Protein AF-A0A0R3SN25-F1 (afdb_monomer_lite)

Radius of gyration: 24.76 Å; chains: 1; bounding box: 69×79×61 Å

pLDDT: mean 72.93, std 19.35, range [25.98, 94.81]

Secondary structure (DSSP, 8-state):
-------------------GGG--SS------EEEEEEEEEE-SSSSEEEEEEEEPTT----BPPGGGPPTTEEEEEEEEEEEEEE--TTT-S-EEEEEE-SPPPTTTTTPPPS--GGGSSSPPPGGGEEE-HHHHHHHT--SS-SS----EEEEE-HHHHHHHTT--TT-EEEEEEEEEEEPP-TT-SS----EEEE----SS-----B-

Sequence (211 aa):
MEGIDGSKDFTEFQYSFTELHELCEGRHNIIAVVKFFKPPRKTTGSGFSMFASPSPTMNICNLTRLHDVKPNSFFNTDAEVVGIYTYPEDQTIDLILCLWDGEPSTDCQNLQPFYNHLDLERPPTVERMTVDPHLVCITGHTLHPLESDWSVCVFVFDEHAVAARNLKPGDMIRLYNAHCVLKYNVSKLFLYFPKFVKFISLDGGGAILIF

Structure (mmCIF, N/CA/C/O backbone):
data_AF-A0A0R3SN25-F1
#
_entry.id   AF-A0A0R3SN25-F1
#
loop_
_atom_site.group_PDB
_atom_site.id
_atom_site.type_symbol
_atom_site.label_atom_id
_atom_site.label_alt_id
_atom_site.label_comp_id
_atom_site.label_asym_id
_atom_site.label_entity_id
_atom_site.label_seq_id
_atom_site.pdbx_PDB_ins_code
_atom_site.Cartn_x
_atom_site.Cartn_y
_atom_site.Cartn_z
_atom_site.occupancy
_atom_site.B_iso_or_equiv
_atom_site.auth_seq_id
_atom_site.auth_comp_id
_atom_site.auth_asym_id
_atom_site.auth_atom_id
_atom_site.pdbx_PDB_model_num
ATOM 1 N N . MET A 1 1 ? 45.259 -53.924 -38.961 1.00 40.81 1 MET A N 1
ATOM 2 C CA . MET A 1 1 ? 44.909 -52.949 -37.910 1.00 40.81 1 MET A CA 1
ATOM 3 C C . MET A 1 1 ? 44.404 -51.715 -38.625 1.00 40.81 1 MET A C 1
ATOM 5 O O . MET A 1 1 ? 45.198 -50.856 -38.978 1.00 40.81 1 MET A O 1
ATOM 9 N N . GLU A 1 2 ? 43.116 -51.699 -38.952 1.00 38.53 2 GLU A N 1
ATOM 10 C CA . GLU A 1 2 ? 42.462 -50.516 -39.512 1.00 38.53 2 GLU A CA 1
ATOM 11 C C . GLU A 1 2 ? 41.926 -49.701 -38.336 1.00 38.53 2 GLU A C 1
ATOM 13 O O . GLU A 1 2 ? 41.183 -50.217 -37.500 1.00 38.53 2 GLU A O 1
ATOM 18 N N . GLY A 1 3 ? 42.422 -48.470 -38.208 1.00 42.22 3 GLY A N 1
ATOM 19 C CA . GLY A 1 3 ? 42.022 -47.537 -37.165 1.00 42.22 3 GLY A CA 1
ATOM 20 C C . GLY A 1 3 ? 40.629 -46.998 -37.460 1.00 42.22 3 GLY A C 1
ATOM 21 O O . GLY A 1 3 ? 40.387 -46.441 -38.526 1.00 42.22 3 GLY A O 1
ATOM 22 N N . ILE A 1 4 ? 39.722 -47.187 -36.508 1.00 47.34 4 ILE A N 1
ATOM 23 C CA . ILE A 1 4 ? 38.380 -46.612 -36.517 1.00 47.34 4 ILE A CA 1
ATOM 24 C C . ILE A 1 4 ? 38.527 -45.133 -36.144 1.00 47.34 4 ILE A C 1
ATOM 26 O O . ILE A 1 4 ? 38.760 -44.814 -34.979 1.00 47.34 4 ILE A O 1
ATOM 30 N N . ASP A 1 5 ? 38.414 -44.242 -37.130 1.00 51.31 5 ASP A N 1
ATOM 31 C CA . ASP A 1 5 ? 38.226 -42.811 -36.896 1.00 51.31 5 ASP A CA 1
ATOM 32 C C . ASP A 1 5 ? 36.759 -42.572 -36.516 1.00 51.31 5 ASP A C 1
ATOM 34 O O . ASP A 1 5 ? 35.845 -42.610 -37.342 1.00 51.31 5 ASP A O 1
ATOM 38 N N . GLY A 1 6 ? 36.535 -42.463 -35.210 1.00 51.06 6 GLY A N 1
ATOM 39 C CA . GLY A 1 6 ? 35.237 -42.273 -34.581 1.00 51.06 6 GLY A CA 1
ATOM 40 C C . GLY A 1 6 ? 35.119 -40.898 -33.937 1.00 51.06 6 GLY A C 1
ATOM 41 O O . GLY A 1 6 ? 34.623 -40.807 -32.816 1.00 51.06 6 GLY A O 1
ATOM 42 N N . SER A 1 7 ? 35.571 -39.837 -34.606 1.00 49.66 7 SER A N 1
ATOM 43 C CA . SER A 1 7 ? 35.233 -38.463 -34.226 1.00 49.66 7 SER A CA 1
ATOM 44 C C . SER A 1 7 ? 33.769 -38.176 -34.578 1.00 49.66 7 SER A C 1
ATOM 46 O O . SER A 1 7 ? 33.452 -37.595 -35.614 1.00 49.66 7 SER A O 1
ATOM 48 N N . LYS A 1 8 ? 32.839 -38.629 -33.728 1.00 51.28 8 LYS A N 1
ATOM 49 C CA . LYS A 1 8 ? 31.469 -38.109 -33.736 1.00 51.28 8 LYS A CA 1
ATOM 50 C C . LYS A 1 8 ? 31.531 -36.662 -33.259 1.00 51.28 8 LYS A C 1
ATOM 52 O O . LYS A 1 8 ? 31.692 -36.429 -32.063 1.00 51.28 8 LYS A O 1
ATOM 57 N N . ASP A 1 9 ? 31.383 -35.725 -34.190 1.00 52.38 9 ASP A N 1
ATOM 58 C CA . ASP A 1 9 ? 31.038 -34.339 -33.889 1.00 52.38 9 ASP A CA 1
ATOM 59 C C . ASP A 1 9 ? 29.757 -34.333 -33.047 1.00 52.38 9 ASP A C 1
ATOM 61 O O . ASP A 1 9 ? 28.643 -34.510 -33.548 1.00 52.38 9 ASP A O 1
ATOM 65 N N . PHE A 1 10 ? 29.912 -34.169 -31.736 1.00 55.03 10 PHE A N 1
ATOM 66 C CA . PHE A 1 10 ? 28.821 -33.730 -30.885 1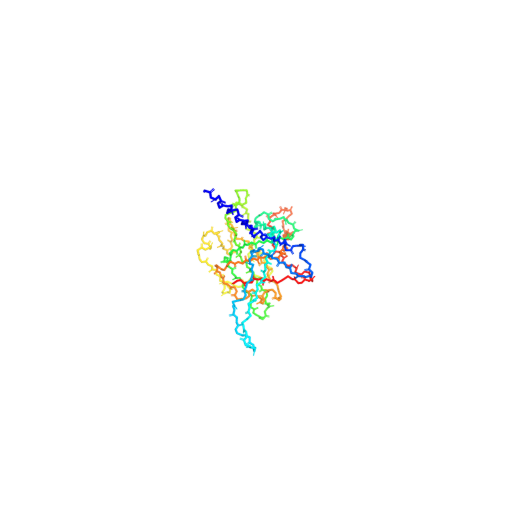.00 55.03 10 PHE A CA 1
ATOM 67 C C . PHE A 1 10 ? 28.606 -32.257 -31.211 1.00 55.03 10 PHE A C 1
ATOM 69 O O . PHE A 1 10 ? 29.258 -31.385 -30.644 1.00 55.03 10 PHE A O 1
ATOM 76 N N . THR A 1 11 ? 27.715 -31.971 -32.157 1.00 57.69 11 THR A N 1
ATOM 77 C CA . THR A 1 11 ? 27.185 -30.619 -32.321 1.00 57.69 11 THR A CA 1
ATOM 78 C C . THR A 1 11 ? 26.445 -30.273 -31.035 1.00 57.69 11 THR A C 1
ATOM 80 O O . THR A 1 11 ? 25.324 -30.729 -30.806 1.00 57.69 11 THR A O 1
ATOM 83 N N . GLU A 1 12 ? 27.114 -29.538 -30.155 1.00 65.25 12 GLU A N 1
ATOM 84 C CA . GLU A 1 12 ? 26.539 -29.000 -28.934 1.00 65.25 12 GLU A CA 1
ATOM 85 C C . GLU A 1 12 ? 25.389 -28.069 -29.337 1.00 65.25 12 GLU A C 1
ATOM 87 O O . GLU A 1 12 ? 25.592 -27.019 -29.947 1.00 65.25 12 GLU A O 1
ATOM 92 N N . PHE A 1 13 ? 24.149 -28.497 -29.089 1.00 68.94 13 PHE A N 1
ATOM 93 C CA . PHE A 1 13 ? 22.970 -27.682 -29.362 1.00 68.94 13 PHE A CA 1
ATOM 94 C C . PHE A 1 13 ? 22.910 -26.549 -28.337 1.00 68.94 13 PHE A C 1
ATOM 96 O O . PHE A 1 13 ? 22.285 -26.673 -27.284 1.00 68.94 13 PHE A O 1
ATOM 103 N N . GLN A 1 14 ? 23.584 -25.442 -28.638 1.00 77.06 14 GLN A N 1
ATOM 104 C CA . GLN A 1 14 ? 23.529 -24.244 -27.818 1.00 77.06 14 GLN A CA 1
ATOM 105 C C . GLN A 1 14 ? 22.284 -23.430 -28.186 1.00 77.06 14 GLN A C 1
ATOM 107 O O . GLN A 1 14 ? 22.173 -22.883 -29.284 1.00 77.06 14 GLN A O 1
ATOM 112 N N . TYR A 1 15 ? 21.325 -23.353 -27.264 1.00 82.88 15 TYR A N 1
ATOM 113 C CA . TYR A 1 15 ? 20.180 -22.457 -27.406 1.00 82.88 15 TYR A CA 1
ATOM 114 C C . TYR A 1 15 ? 20.612 -21.011 -27.151 1.00 82.88 15 TYR A C 1
ATOM 116 O O . TYR A 1 15 ? 21.238 -20.715 -26.134 1.00 82.88 15 TYR A O 1
ATOM 124 N N . SER A 1 16 ? 20.240 -20.103 -28.055 1.00 87.06 16 SER A N 1
ATOM 125 C CA . SER A 1 16 ? 20.293 -18.662 -27.810 1.00 87.06 16 SER A CA 1
ATOM 126 C C . SER A 1 16 ? 18.967 -18.191 -27.220 1.00 87.06 16 SER A C 1
ATOM 128 O O . SER A 1 16 ? 17.899 -18.599 -27.685 1.00 87.06 16 SER A O 1
ATOM 130 N N . PHE A 1 17 ? 19.040 -17.338 -26.199 1.00 87.94 17 PHE A N 1
ATOM 131 C CA . PHE A 1 17 ? 17.883 -16.737 -25.539 1.00 87.94 17 PHE A CA 1
ATOM 132 C C . PHE A 1 17 ? 17.873 -15.225 -25.776 1.00 87.94 17 PHE A C 1
ATOM 134 O O . PHE A 1 17 ? 18.932 -14.604 -25.812 1.00 87.94 17 PHE A O 1
ATOM 141 N N . THR A 1 18 ? 16.687 -14.648 -25.959 1.00 86.75 18 THR A N 1
ATOM 142 C CA . THR A 1 18 ? 16.484 -13.206 -26.162 1.00 86.75 18 THR A CA 1
ATOM 143 C C . THR A 1 18 ? 15.939 -12.566 -24.889 1.00 86.75 18 THR A C 1
ATOM 145 O O . THR A 1 18 ? 15.028 -13.110 -24.259 1.00 86.75 18 THR A O 1
ATOM 148 N N . GLU A 1 19 ? 16.468 -11.397 -24.533 1.00 83.06 19 GLU A N 1
ATOM 149 C CA . GLU A 1 19 ? 15.960 -10.588 -23.425 1.00 83.06 19 GLU A CA 1
ATOM 150 C C . GLU A 1 19 ? 14.581 -9.996 -23.751 1.00 83.06 19 GLU A C 1
ATOM 152 O O . GLU A 1 19 ? 14.301 -9.606 -24.884 1.00 83.06 19 GLU A O 1
ATOM 157 N N . LEU A 1 20 ? 13.699 -9.873 -22.750 1.00 80.25 20 LEU A N 1
ATOM 158 C CA . LEU A 1 20 ? 12.305 -9.460 -22.993 1.00 80.25 20 LEU A CA 1
ATOM 159 C C . LEU A 1 20 ? 12.161 -8.054 -23.602 1.00 80.25 20 LEU A C 1
ATOM 161 O O . LEU A 1 20 ? 11.179 -7.793 -24.291 1.00 80.25 20 LEU A O 1
ATOM 165 N N . HIS A 1 21 ? 13.106 -7.147 -23.338 1.00 79.25 21 HIS A N 1
ATOM 166 C CA . HIS A 1 21 ? 13.079 -5.773 -23.855 1.00 79.25 21 HIS A CA 1
ATOM 167 C C . HIS A 1 21 ? 13.584 -5.659 -25.303 1.00 79.25 21 HIS A C 1
ATOM 169 O O . HIS A 1 21 ? 13.368 -4.634 -25.944 1.00 79.25 21 HIS A O 1
ATOM 175 N N . GLU A 1 22 ? 14.230 -6.706 -25.813 1.00 83.38 22 GLU A N 1
ATOM 176 C CA . GLU A 1 22 ? 14.744 -6.794 -27.183 1.00 83.38 22 GLU A CA 1
ATOM 177 C C . GLU A 1 22 ? 13.796 -7.576 -28.103 1.00 83.38 22 GLU A C 1
ATOM 179 O O . GLU A 1 22 ? 14.094 -7.782 -29.280 1.00 83.38 22 GLU A O 1
ATOM 184 N N . LEU A 1 23 ? 12.656 -8.037 -27.575 1.00 86.44 23 LEU A N 1
ATOM 185 C CA . LEU A 1 23 ? 11.678 -8.781 -28.354 1.00 86.44 23 LEU A CA 1
ATOM 186 C C . LEU A 1 23 ? 11.107 -7.910 -29.472 1.00 86.44 23 LEU A C 1
ATOM 188 O O . LEU A 1 23 ? 10.556 -6.832 -29.246 1.00 86.44 23 LEU A O 1
ATOM 192 N N . CYS A 1 24 ? 11.189 -8.439 -30.683 1.00 86.69 24 CYS A N 1
ATOM 193 C CA . CYS A 1 24 ? 10.537 -7.908 -31.864 1.00 86.69 24 CYS A CA 1
ATOM 194 C C . CYS A 1 24 ? 9.573 -8.960 -32.428 1.00 86.69 24 CYS A C 1
ATOM 196 O O . CYS A 1 24 ? 9.405 -10.047 -31.872 1.00 86.69 24 CYS A O 1
ATOM 198 N N . GLU A 1 25 ? 8.867 -8.626 -33.504 1.00 88.94 25 GLU A N 1
ATOM 199 C CA . GLU A 1 25 ? 8.005 -9.597 -34.171 1.00 88.94 25 GLU A CA 1
ATOM 200 C C . GLU A 1 25 ? 8.854 -10.755 -34.723 1.00 88.94 25 GLU A C 1
ATOM 202 O O . GLU A 1 25 ? 9.728 -10.548 -35.565 1.00 88.94 25 GLU A O 1
ATOM 207 N N . GLY A 1 26 ? 8.619 -11.983 -34.249 1.00 89.88 26 GLY A N 1
ATOM 208 C CA . GLY A 1 26 ? 9.416 -13.129 -34.678 1.00 89.88 26 GLY A CA 1
ATOM 209 C C . GLY A 1 26 ? 9.397 -14.324 -33.731 1.00 89.88 26 GLY A C 1
ATOM 210 O O . GLY A 1 26 ? 8.492 -14.504 -32.915 1.00 89.88 26 GLY A O 1
ATOM 211 N N . ARG A 1 27 ? 10.409 -15.187 -33.882 1.00 90.62 27 ARG A N 1
ATOM 212 C CA . ARG A 1 27 ? 10.628 -16.375 -33.047 1.00 90.62 27 ARG A CA 1
ATOM 213 C C . ARG A 1 27 ? 11.797 -16.120 -32.111 1.00 90.62 27 ARG A C 1
ATOM 215 O O . ARG A 1 27 ? 12.901 -15.854 -32.571 1.00 90.62 27 ARG A O 1
ATOM 222 N N . HIS A 1 28 ? 11.553 -16.288 -30.821 1.00 88.88 28 HIS A N 1
ATOM 223 C CA . HIS A 1 28 ? 12.542 -16.090 -29.772 1.00 88.88 28 HIS A CA 1
ATOM 224 C C . HIS A 1 28 ? 12.462 -17.254 -28.790 1.00 88.88 28 HIS A C 1
ATOM 226 O O . HIS A 1 28 ? 11.363 -17.705 -28.461 1.00 88.88 28 HIS A O 1
ATOM 232 N N . ASN A 1 29 ? 13.607 -17.721 -28.295 1.00 88.81 29 ASN A N 1
ATOM 233 C CA . ASN A 1 29 ? 13.621 -18.503 -27.063 1.00 88.81 29 ASN A CA 1
ATOM 234 C C . ASN A 1 29 ? 13.775 -17.512 -25.915 1.00 88.81 29 ASN A C 1
ATOM 236 O O . ASN A 1 29 ? 14.636 -16.638 -25.971 1.00 88.81 29 ASN A O 1
ATOM 240 N N . ILE A 1 30 ? 12.955 -17.642 -24.881 1.00 87.19 30 ILE A N 1
ATOM 241 C CA . ILE A 1 30 ? 12.994 -16.745 -23.726 1.00 87.19 30 ILE A CA 1
ATOM 242 C C . ILE A 1 30 ? 13.125 -17.559 -22.444 1.00 87.19 30 ILE A C 1
ATOM 244 O O . ILE A 1 30 ? 12.545 -18.639 -22.321 1.00 87.19 30 ILE A O 1
ATOM 248 N N . ILE A 1 31 ? 13.861 -17.015 -21.479 1.00 84.44 31 ILE A N 1
ATOM 249 C CA . ILE A 1 31 ? 13.816 -17.429 -20.076 1.00 84.44 31 ILE A CA 1
ATOM 250 C C . ILE A 1 31 ? 13.349 -16.206 -19.299 1.00 84.44 31 ILE A C 1
ATOM 252 O O . ILE A 1 31 ? 13.937 -15.135 -19.409 1.00 84.44 31 ILE A O 1
ATOM 256 N N . ALA A 1 32 ? 12.268 -16.347 -18.538 1.00 80.25 32 ALA A N 1
ATOM 257 C CA . ALA A 1 32 ? 11.715 -15.248 -17.765 1.00 80.25 32 ALA A CA 1
ATOM 258 C C . ALA A 1 32 ? 11.041 -15.748 -16.491 1.00 80.25 32 ALA A C 1
ATOM 260 O O . ALA A 1 32 ? 10.520 -16.864 -16.439 1.00 80.25 32 ALA A O 1
ATOM 261 N N . VAL A 1 33 ? 11.002 -14.882 -15.479 1.00 77.44 33 VAL A N 1
ATOM 262 C CA . VAL A 1 33 ? 10.200 -15.112 -14.278 1.00 77.44 33 VAL A CA 1
ATOM 263 C C . VAL A 1 33 ? 8.763 -14.699 -14.572 1.00 77.44 33 VAL A C 1
ATOM 265 O O . VAL A 1 33 ? 8.482 -13.572 -14.993 1.00 77.44 33 VAL A O 1
ATOM 268 N N . VAL A 1 34 ? 7.839 -15.631 -14.363 1.00 77.56 34 VAL A N 1
ATOM 269 C CA . VAL A 1 34 ? 6.411 -15.396 -14.562 1.00 77.56 34 VAL A CA 1
ATOM 270 C C . VAL A 1 34 ? 5.875 -14.590 -13.383 1.00 77.56 34 VAL A C 1
ATOM 272 O O . VAL A 1 34 ? 5.927 -15.043 -12.245 1.00 77.56 34 VAL A O 1
ATOM 275 N N . LYS A 1 35 ? 5.347 -13.395 -13.660 1.00 70.31 35 LYS A N 1
ATOM 276 C CA . LYS A 1 35 ? 4.736 -12.525 -12.643 1.00 70.31 35 LYS A CA 1
ATOM 277 C C . LYS A 1 35 ? 3.265 -12.848 -12.418 1.00 70.31 35 LYS A C 1
ATOM 279 O O . LYS A 1 35 ? 2.752 -12.705 -11.317 1.00 70.31 35 LYS A O 1
ATOM 284 N N . PHE A 1 36 ? 2.583 -13.266 -13.476 1.00 66.25 36 PHE A N 1
ATOM 285 C CA . PHE A 1 36 ? 1.179 -13.635 -13.431 1.00 66.25 36 PHE A CA 1
ATOM 286 C C . PHE A 1 36 ? 0.938 -14.814 -14.358 1.00 66.25 36 PHE A C 1
ATOM 288 O O . PHE A 1 36 ? 1.435 -14.821 -15.487 1.00 66.25 36 PHE A O 1
ATOM 295 N N . PHE A 1 37 ? 0.132 -15.778 -13.920 1.00 84.75 37 PHE A N 1
ATOM 296 C CA . PHE A 1 37 ? -0.342 -16.833 -14.801 1.00 84.75 37 PHE A CA 1
ATOM 297 C C . PHE A 1 37 ? -1.799 -17.194 -14.523 1.00 84.75 37 PHE A C 1
ATOM 299 O O . PHE A 1 37 ? -2.261 -17.190 -13.384 1.00 84.75 37 PHE A O 1
ATOM 306 N N . LYS A 1 38 ? -2.526 -17.542 -15.586 1.00 72.69 38 LYS A N 1
ATOM 307 C CA . LYS A 1 38 ? -3.793 -18.268 -15.495 1.00 72.69 38 LYS A CA 1
ATOM 308 C C . LYS A 1 38 ? -3.499 -19.733 -15.798 1.00 72.69 38 LYS A C 1
ATOM 310 O O . LYS A 1 38 ? -2.939 -19.990 -16.867 1.00 72.69 38 LYS A O 1
ATOM 315 N N . PRO A 1 39 ? -3.880 -20.678 -14.922 1.00 82.50 39 PRO A N 1
ATOM 316 C CA . PRO A 1 39 ? -3.636 -22.094 -15.161 1.00 82.50 39 PRO A CA 1
ATOM 317 C C . PRO A 1 39 ? -4.295 -22.549 -16.473 1.00 82.50 39 PRO A C 1
ATOM 319 O O . PRO A 1 39 ? -5.272 -21.923 -16.901 1.00 82.50 39 PRO A O 1
ATOM 322 N N . PRO A 1 40 ? -3.792 -23.622 -17.112 1.00 92.69 40 PRO A N 1
ATOM 323 C CA . PRO A 1 40 ? -4.348 -24.127 -18.360 1.00 92.69 40 PRO A CA 1
ATOM 324 C C . PRO A 1 40 ? -5.859 -24.366 -18.261 1.00 92.69 40 PRO A C 1
ATOM 326 O O . PRO A 1 40 ? -6.332 -25.124 -17.415 1.00 92.69 40 PRO A O 1
ATOM 329 N N . ARG A 1 41 ? -6.631 -23.721 -19.139 1.00 86.81 41 ARG A N 1
ATOM 330 C CA . ARG A 1 41 ? -8.087 -23.894 -19.250 1.00 86.81 41 ARG A CA 1
ATOM 331 C C . ARG A 1 41 ? -8.442 -24.437 -20.622 1.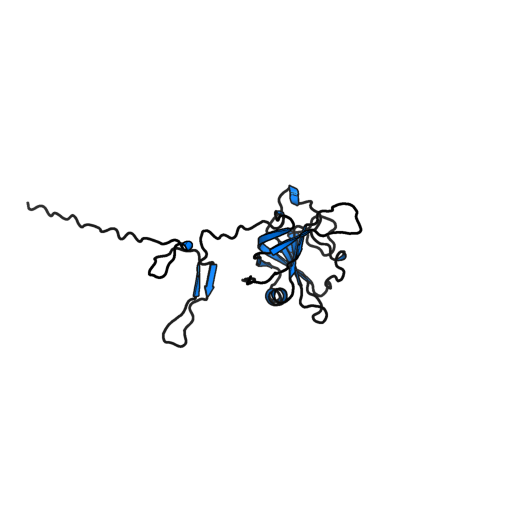00 86.81 41 ARG A C 1
ATOM 333 O O . ARG A 1 41 ? -7.874 -24.007 -21.626 1.00 86.81 41 ARG A O 1
ATOM 340 N N . LYS A 1 42 ? -9.394 -25.371 -20.663 1.00 91.88 42 LYS A N 1
ATOM 341 C CA . LYS A 1 42 ? -9.944 -25.879 -21.922 1.00 91.88 42 LYS A CA 1
ATOM 342 C C . LYS A 1 42 ? -10.605 -24.721 -22.670 1.00 91.88 42 LYS A C 1
ATOM 344 O O . LYS A 1 42 ? -11.402 -23.989 -22.082 1.00 91.88 42 LYS A O 1
ATOM 349 N N . THR A 1 43 ? -10.237 -24.525 -23.929 1.00 90.19 43 THR A N 1
ATOM 350 C CA . THR A 1 43 ? -10.844 -23.484 -24.762 1.00 90.19 43 THR A CA 1
ATOM 351 C C . THR A 1 43 ? -12.155 -23.985 -25.363 1.00 90.19 43 THR A C 1
ATOM 353 O O . THR A 1 43 ? -12.531 -25.145 -25.200 1.00 90.19 43 THR A O 1
ATOM 356 N N . THR A 1 44 ? -12.874 -23.108 -26.064 1.00 87.81 44 THR A N 1
ATOM 357 C CA . THR A 1 44 ? -14.048 -23.494 -26.863 1.00 87.81 44 THR A CA 1
ATOM 358 C C . THR A 1 44 ? -13.685 -24.417 -28.033 1.00 87.81 44 THR A C 1
ATOM 360 O O . THR A 1 44 ? -14.560 -25.091 -28.568 1.00 87.81 44 THR A O 1
ATOM 363 N N . GLY A 1 45 ? -12.405 -24.464 -28.420 1.00 89.00 45 GLY A N 1
ATOM 364 C CA . GLY A 1 45 ? -11.868 -25.411 -29.393 1.00 89.00 45 GLY A CA 1
ATOM 365 C C . GLY A 1 45 ? -11.398 -26.726 -28.761 1.00 89.00 45 GLY A C 1
ATOM 366 O O . GLY A 1 45 ? -11.760 -27.089 -27.644 1.00 89.00 45 GLY A O 1
ATOM 367 N N . SER A 1 46 ? -10.548 -27.457 -29.482 1.00 89.00 46 SER A N 1
ATOM 368 C CA . SER A 1 46 ? -9.977 -28.733 -29.023 1.00 89.00 46 SER A CA 1
ATOM 369 C C . SER A 1 46 ? -8.778 -28.585 -28.074 1.00 89.00 46 SER A C 1
ATOM 371 O O . SER A 1 46 ? -8.284 -29.588 -27.564 1.00 89.00 46 SER A O 1
ATOM 373 N N . GLY A 1 47 ? -8.294 -27.359 -27.846 1.00 92.81 47 GLY A N 1
ATOM 374 C CA . GLY A 1 47 ? -7.043 -27.086 -27.139 1.00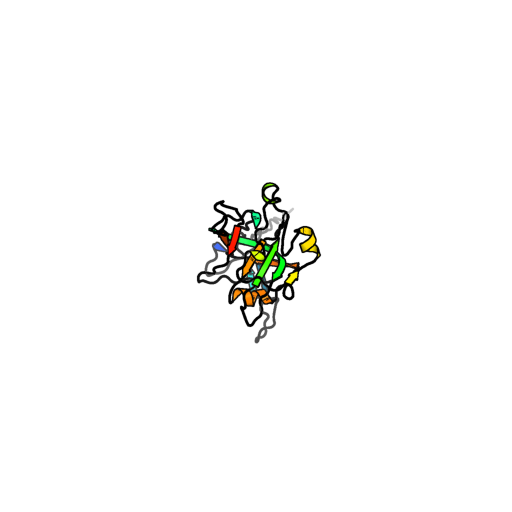 92.81 47 GLY A CA 1
ATOM 375 C C . GLY A 1 47 ? -7.200 -26.598 -25.698 1.00 92.81 47 GLY A C 1
ATOM 376 O O . GLY A 1 47 ? -8.295 -26.360 -25.188 1.00 92.81 47 GLY A O 1
ATOM 377 N N . PHE A 1 48 ? -6.053 -26.396 -25.055 1.00 92.25 48 PHE A N 1
ATOM 378 C CA . PHE A 1 48 ? -5.933 -25.703 -23.777 1.00 92.25 48 PHE A CA 1
ATOM 379 C C . PHE A 1 48 ? -5.225 -24.369 -23.996 1.00 92.25 48 PHE A C 1
ATOM 381 O O . PHE A 1 48 ? -4.345 -24.259 -24.846 1.00 92.25 48 PHE A O 1
ATOM 388 N N . SER A 1 49 ? -5.605 -23.360 -23.221 1.00 86.69 49 SER A N 1
ATOM 389 C CA . SER A 1 49 ? -4.942 -22.061 -23.201 1.00 86.69 49 SER A CA 1
ATOM 390 C C . SER A 1 49 ? -4.391 -21.801 -21.813 1.00 86.69 49 SER A C 1
ATOM 392 O O . SER A 1 49 ? -5.097 -21.958 -20.817 1.00 86.69 49 SER A O 1
ATOM 394 N N . MET A 1 50 ? -3.149 -21.343 -21.766 1.00 84.06 50 MET A N 1
ATOM 395 C CA . MET A 1 50 ? -2.503 -20.804 -20.579 1.00 84.06 50 MET A CA 1
ATOM 396 C C . MET A 1 50 ? -2.081 -19.379 -20.909 1.00 84.06 50 MET A C 1
ATOM 398 O O . MET A 1 50 ? -1.535 -19.126 -21.980 1.00 84.06 50 MET A O 1
ATOM 402 N N . PHE A 1 51 ? -2.357 -18.449 -20.003 1.00 80.19 51 PHE A N 1
ATOM 403 C CA . PHE A 1 51 ? -1.853 -17.087 -20.119 1.00 80.19 51 PHE A CA 1
ATOM 404 C C . PHE A 1 51 ? -0.745 -16.922 -19.094 1.00 80.19 51 PHE A C 1
ATOM 406 O O . PHE A 1 51 ? -0.986 -17.171 -17.915 1.00 80.19 51 PHE A O 1
ATOM 413 N N . ALA A 1 52 ? 0.437 -16.506 -19.528 1.00 80.31 52 ALA A N 1
ATOM 414 C CA . ALA A 1 52 ? 1.542 -16.170 -18.647 1.00 80.31 52 ALA A CA 1
ATOM 415 C C . ALA A 1 52 ? 2.059 -14.786 -19.036 1.00 80.31 52 ALA A C 1
ATOM 417 O O . ALA A 1 52 ? 2.328 -14.530 -20.207 1.00 80.31 52 ALA A O 1
ATOM 418 N N . SER A 1 53 ? 2.180 -13.902 -18.051 1.00 80.25 53 SER A N 1
ATOM 419 C CA . SER A 1 53 ? 2.821 -12.604 -18.209 1.00 80.25 53 SER A CA 1
ATOM 420 C C . SER A 1 53 ? 4.211 -12.687 -17.583 1.00 80.25 53 SER A C 1
ATOM 422 O O . SER A 1 53 ? 4.321 -12.708 -16.349 1.00 80.25 53 SER A O 1
ATOM 424 N N . PRO A 1 54 ? 5.275 -12.761 -18.394 1.00 77.12 54 PRO A N 1
ATOM 425 C CA . PRO A 1 54 ? 6.627 -12.644 -17.880 1.00 77.12 54 PRO A CA 1
ATOM 426 C C . PRO A 1 54 ? 6.888 -11.198 -17.432 1.00 77.12 54 PRO A C 1
ATOM 428 O O . PRO A 1 54 ? 6.341 -10.254 -18.004 1.00 77.12 54 PRO A O 1
ATOM 431 N N . SER A 1 55 ? 7.702 -11.014 -16.394 1.00 61.31 55 SER A N 1
ATOM 432 C CA . SER A 1 55 ? 8.248 -9.697 -16.047 1.00 61.31 55 SER A CA 1
ATOM 433 C C . SER A 1 55 ? 9.635 -9.559 -16.664 1.00 61.31 55 SER A C 1
ATOM 435 O O . SER A 1 55 ? 10.410 -10.515 -16.566 1.00 61.31 55 SER A O 1
ATOM 437 N N . PRO A 1 56 ? 10.001 -8.397 -17.241 1.00 57.97 56 PRO A N 1
ATOM 438 C CA . PRO A 1 56 ? 11.400 -8.098 -17.506 1.00 57.97 56 PRO A CA 1
ATOM 439 C C . PRO A 1 56 ? 12.173 -8.287 -16.206 1.00 57.97 56 PRO A C 1
ATOM 441 O O . PRO A 1 56 ? 11.780 -7.753 -15.166 1.00 57.97 56 PRO A O 1
ATOM 444 N N . THR A 1 57 ? 13.274 -9.026 -16.272 1.00 50.31 57 THR A N 1
ATOM 445 C CA . THR A 1 57 ? 14.292 -9.081 -15.214 1.00 50.31 57 THR A CA 1
ATOM 446 C C . THR A 1 57 ? 14.779 -7.670 -14.849 1.00 50.31 57 THR A C 1
ATOM 448 O O . THR A 1 57 ? 15.154 -7.434 -13.707 1.00 50.31 57 THR A O 1
ATOM 451 N N . MET A 1 58 ? 14.655 -6.702 -15.770 1.00 45.12 58 MET A N 1
ATOM 452 C CA . MET A 1 58 ? 14.937 -5.273 -15.556 1.00 45.12 58 MET A CA 1
ATOM 453 C C . MET A 1 58 ? 13.805 -4.447 -14.914 1.00 45.12 58 MET A C 1
ATOM 455 O O . MET A 1 58 ? 13.990 -3.258 -14.686 1.00 45.12 58 MET A O 1
ATOM 459 N N . ASN A 1 59 ? 12.641 -5.029 -14.606 1.00 45.97 59 ASN A N 1
ATOM 460 C CA . ASN A 1 59 ? 11.552 -4.341 -13.899 1.00 45.97 59 ASN A CA 1
ATOM 461 C C . ASN A 1 59 ? 11.117 -5.137 -12.662 1.00 45.97 59 ASN A C 1
ATOM 463 O O . ASN A 1 59 ? 9.935 -5.393 -12.420 1.00 45.97 59 ASN A O 1
ATOM 467 N N . ILE A 1 60 ? 12.091 -5.465 -11.812 1.00 48.44 60 ILE A N 1
ATOM 468 C CA . ILE A 1 60 ? 11.849 -5.355 -10.374 1.00 48.44 60 ILE A CA 1
ATOM 469 C C . ILE A 1 60 ? 11.544 -3.867 -10.175 1.00 48.44 60 ILE A C 1
ATOM 471 O O . ILE A 1 60 ? 12.466 -3.063 -10.090 1.00 48.44 60 ILE A O 1
ATOM 475 N N . CYS A 1 61 ? 10.269 -3.470 -10.275 1.00 53.38 61 CYS A N 1
ATOM 476 C CA . CYS A 1 61 ? 9.845 -2.095 -10.018 1.00 53.38 61 CYS A CA 1
ATOM 477 C C . CYS A 1 61 ? 10.548 -1.668 -8.733 1.00 53.38 61 CYS A C 1
ATOM 479 O O . CYS A 1 61 ? 10.329 -2.358 -7.746 1.00 53.38 61 CYS A O 1
ATOM 481 N N . ASN A 1 62 ? 11.416 -0.646 -8.757 1.00 72.12 62 ASN A N 1
ATOM 482 C CA . ASN A 1 62 ? 12.185 -0.232 -7.579 1.00 72.12 62 ASN A CA 1
ATOM 483 C C . ASN A 1 62 ? 11.236 -0.156 -6.378 1.00 72.12 62 ASN A C 1
ATOM 485 O O . ASN A 1 62 ? 10.396 0.747 -6.311 1.00 72.12 62 ASN A O 1
ATOM 489 N N . LEU A 1 63 ? 11.302 -1.175 -5.517 1.00 82.94 63 LEU A N 1
ATOM 490 C CA . LEU A 1 63 ? 10.431 -1.284 -4.365 1.00 82.94 63 LEU A CA 1
ATOM 491 C C . LEU A 1 63 ? 11.045 -0.390 -3.305 1.00 82.94 63 LEU A C 1
ATOM 493 O O . LEU A 1 63 ? 12.220 -0.528 -2.965 1.00 82.94 63 LEU A O 1
ATOM 497 N N . THR A 1 64 ? 10.248 0.540 -2.813 1.00 85.81 64 THR A N 1
ATOM 498 C CA . THR A 1 64 ? 10.655 1.445 -1.751 1.00 85.81 64 THR A CA 1
ATOM 499 C C . THR A 1 64 ? 10.001 0.972 -0.469 1.00 85.81 64 THR A C 1
ATOM 501 O O . THR A 1 64 ? 8.795 0.707 -0.445 1.00 85.81 64 THR A O 1
ATOM 504 N N . ARG A 1 65 ? 10.791 0.881 0.601 1.00 87.12 65 ARG A N 1
ATOM 505 C CA . ARG A 1 65 ? 10.257 0.637 1.939 1.00 87.12 65 ARG A CA 1
ATOM 506 C C . ARG A 1 65 ? 9.298 1.758 2.312 1.00 87.12 65 ARG A C 1
ATOM 508 O O . ARG A 1 65 ? 9.619 2.921 2.070 1.00 87.12 65 ARG A O 1
ATOM 515 N N . LEU A 1 66 ? 8.168 1.436 2.930 1.00 86.56 66 LEU A N 1
ATOM 516 C CA . LEU A 1 66 ? 7.135 2.394 3.334 1.00 86.56 66 LEU A CA 1
ATOM 517 C C . LEU A 1 66 ? 7.724 3.570 4.132 1.00 86.56 66 LEU A C 1
ATOM 519 O O . LEU A 1 66 ? 7.420 4.731 3.859 1.00 86.56 66 LEU A O 1
ATOM 523 N N . HIS A 1 67 ? 8.639 3.278 5.057 1.00 84.12 67 HIS A N 1
ATOM 524 C CA . HIS A 1 67 ? 9.301 4.278 5.904 1.00 84.12 67 HIS A CA 1
ATOM 525 C C . HIS A 1 67 ? 10.345 5.134 5.155 1.00 84.12 67 HIS A C 1
ATOM 527 O O . HIS A 1 67 ? 10.542 6.313 5.477 1.00 84.12 67 HIS A O 1
ATOM 533 N N . ASP A 1 68 ? 10.924 4.602 4.074 1.00 84.44 68 ASP A N 1
ATOM 534 C CA . ASP A 1 68 ? 11.953 5.270 3.264 1.00 84.44 68 ASP A CA 1
ATOM 535 C C . ASP A 1 68 ? 11.369 6.138 2.137 1.00 84.44 68 ASP A C 1
ATOM 537 O O . ASP A 1 68 ? 12.101 6.853 1.442 1.00 84.44 68 ASP A O 1
ATOM 541 N N . VAL A 1 69 ? 10.045 6.125 1.946 1.00 82.06 69 VAL A N 1
ATOM 542 C CA . VAL A 1 69 ? 9.390 6.897 0.886 1.00 82.06 69 VAL A CA 1
ATOM 543 C C . VAL A 1 69 ? 9.656 8.393 1.062 1.00 82.06 69 VAL A C 1
ATOM 545 O O . VAL A 1 69 ? 9.502 8.968 2.148 1.00 82.06 69 VAL A O 1
ATOM 548 N N . LYS A 1 70 ? 10.046 9.052 -0.033 1.00 81.62 70 LYS A N 1
ATOM 549 C CA . LYS A 1 70 ? 10.267 10.499 -0.054 1.00 81.62 70 LYS A CA 1
ATOM 550 C C . LYS A 1 70 ? 8.930 11.240 -0.168 1.00 81.62 70 LYS A C 1
ATOM 552 O O . LYS A 1 70 ? 8.066 10.812 -0.935 1.00 81.62 70 LYS A O 1
ATOM 557 N N . PRO A 1 71 ? 8.744 12.362 0.541 1.00 77.25 71 PRO A N 1
ATOM 558 C CA . PRO A 1 71 ? 7.536 13.159 0.379 1.00 77.25 71 PRO A CA 1
ATOM 559 C C . PRO A 1 71 ? 7.378 13.682 -1.053 1.00 77.25 71 PRO A C 1
ATOM 561 O O . PRO A 1 71 ? 8.373 14.003 -1.703 1.00 77.25 71 PRO A O 1
ATOM 564 N N . ASN A 1 72 ? 6.132 13.809 -1.513 1.00 76.75 72 ASN A N 1
ATOM 565 C CA . ASN A 1 72 ? 5.760 14.268 -2.858 1.00 76.75 72 ASN A CA 1
ATOM 566 C C . ASN A 1 72 ? 6.405 13.430 -3.973 1.00 76.75 72 ASN A C 1
ATOM 568 O O . ASN A 1 72 ? 6.871 13.963 -4.980 1.00 76.75 72 ASN A O 1
ATOM 572 N N . SER A 1 73 ? 6.478 12.116 -3.764 1.00 80.06 73 SER A N 1
ATOM 573 C CA . SER A 1 73 ? 7.020 11.170 -4.736 1.00 80.06 73 SER A CA 1
ATOM 574 C C . SER A 1 73 ? 6.077 9.996 -4.953 1.00 80.06 73 SER A C 1
ATOM 576 O O . SER A 1 73 ? 5.230 9.692 -4.108 1.00 80.06 73 SER A O 1
ATOM 578 N N . PHE A 1 74 ? 6.242 9.348 -6.102 1.00 80.56 74 PHE A N 1
ATOM 579 C CA . PHE A 1 74 ? 5.559 8.108 -6.427 1.00 80.56 74 PHE A CA 1
ATOM 580 C C . PHE A 1 74 ? 6.469 6.916 -6.141 1.00 80.56 74 PHE A C 1
ATOM 582 O O . PHE A 1 74 ? 7.675 6.975 -6.398 1.00 80.56 74 PHE A O 1
ATOM 589 N N . PHE A 1 75 ? 5.905 5.832 -5.618 1.00 81.69 75 PHE A N 1
ATOM 590 C CA . PHE A 1 75 ? 6.659 4.634 -5.266 1.00 81.69 75 PHE A CA 1
ATOM 591 C C . PHE A 1 75 ? 5.859 3.353 -5.508 1.00 81.69 75 PHE A C 1
ATOM 593 O O . PHE A 1 75 ? 4.636 3.366 -5.631 1.00 81.69 75 PHE A O 1
ATOM 600 N N . ASN A 1 76 ? 6.574 2.232 -5.564 1.00 84.25 76 ASN A N 1
ATOM 601 C CA . ASN A 1 76 ? 5.992 0.895 -5.546 1.00 84.25 76 ASN A CA 1
ATOM 602 C C . ASN A 1 76 ? 6.446 0.198 -4.264 1.00 84.25 76 ASN A C 1
ATOM 604 O O . ASN A 1 76 ? 7.569 0.438 -3.818 1.00 84.25 76 ASN A O 1
ATOM 608 N N . THR A 1 77 ? 5.618 -0.658 -3.677 1.00 86.62 77 THR A N 1
ATOM 609 C CA . THR A 1 77 ? 6.012 -1.419 -2.484 1.00 86.62 77 THR A CA 1
ATOM 610 C C . THR A 1 77 ? 5.226 -2.715 -2.353 1.00 86.62 77 THR A C 1
ATOM 612 O O . THR A 1 77 ? 4.120 -2.816 -2.887 1.00 86.62 77 THR A O 1
ATOM 615 N N . ASP A 1 78 ? 5.799 -3.668 -1.625 1.00 87.38 78 ASP A N 1
ATOM 616 C CA . ASP A 1 78 ? 5.104 -4.853 -1.129 1.00 87.38 78 ASP A CA 1
ATOM 617 C C . ASP A 1 78 ? 4.816 -4.661 0.349 1.00 87.38 78 ASP A C 1
ATOM 619 O O . ASP A 1 78 ? 5.702 -4.251 1.097 1.00 87.38 78 ASP A O 1
ATOM 623 N N . ALA A 1 79 ? 3.595 -4.966 0.765 1.00 88.50 79 ALA A N 1
ATOM 624 C CA . ALA A 1 79 ? 3.208 -4.854 2.157 1.00 88.50 79 ALA A CA 1
ATOM 625 C C . ALA A 1 79 ? 2.110 -5.855 2.511 1.00 88.50 79 ALA A C 1
ATOM 627 O O . ALA A 1 79 ? 1.331 -6.282 1.659 1.00 88.50 79 ALA A O 1
ATOM 628 N N . GLU A 1 80 ? 2.047 -6.189 3.789 1.00 91.56 80 GLU A N 1
ATOM 629 C CA . GLU A 1 80 ? 0.985 -6.968 4.401 1.00 91.56 80 GLU A CA 1
ATOM 630 C C . GLU A 1 80 ? -0.099 -6.030 4.941 1.00 91.56 80 GLU A C 1
ATOM 632 O O . GLU A 1 80 ? 0.192 -4.962 5.496 1.00 91.56 80 GLU A O 1
ATOM 637 N N . VAL A 1 81 ? -1.362 -6.410 4.763 1.00 93.62 81 VAL A N 1
ATOM 638 C CA . VAL A 1 81 ? -2.506 -5.644 5.263 1.00 93.62 81 VAL A CA 1
ATOM 639 C C . VAL A 1 81 ? -2.664 -5.893 6.762 1.00 93.62 81 VAL A C 1
ATOM 641 O O . VAL A 1 81 ? -3.128 -6.945 7.183 1.00 93.62 81 VAL A O 1
ATOM 644 N N . VAL A 1 82 ? -2.335 -4.901 7.584 1.00 93.50 82 VAL A N 1
ATOM 645 C CA . VAL A 1 82 ? -2.552 -4.929 9.042 1.00 93.50 82 VAL A CA 1
ATOM 646 C C . VAL A 1 82 ? -4.027 -4.727 9.369 1.00 93.50 82 VAL A C 1
ATOM 648 O O . VAL A 1 82 ? -4.588 -5.406 10.230 1.00 93.50 82 VAL A O 1
ATOM 651 N N . GLY A 1 83 ? -4.662 -3.780 8.680 1.00 92.44 83 GLY A N 1
ATOM 652 C CA . GLY A 1 83 ? -6.032 -3.379 8.955 1.00 92.44 83 GLY A CA 1
ATOM 653 C C . GLY A 1 83 ? -6.711 -2.700 7.779 1.00 92.44 83 GLY A C 1
ATOM 654 O O . GLY A 1 83 ? -6.061 -2.114 6.914 1.00 92.44 83 GLY A O 1
ATOM 655 N N . ILE A 1 84 ? -8.036 -2.781 7.763 1.00 92.31 84 ILE A N 1
ATOM 656 C CA . ILE A 1 84 ? -8.904 -2.161 6.769 1.00 92.31 84 ILE A CA 1
ATOM 657 C C . ILE A 1 84 ? -9.997 -1.397 7.503 1.00 92.31 84 ILE A C 1
ATOM 659 O O . ILE A 1 84 ? -10.724 -1.956 8.330 1.00 92.31 84 ILE A O 1
ATOM 663 N N . TYR A 1 85 ? -10.134 -0.128 7.144 1.00 90.31 85 TYR A N 1
ATOM 664 C CA . TYR A 1 85 ? -11.139 0.778 7.668 1.00 90.31 85 TYR A CA 1
ATOM 665 C C . TYR A 1 85 ? -12.073 1.194 6.549 1.00 90.31 85 TYR A C 1
ATOM 667 O O . TYR A 1 85 ? -11.641 1.786 5.558 1.00 90.31 85 TYR A O 1
ATOM 675 N N . THR A 1 86 ? -13.357 0.908 6.721 1.00 89.88 86 THR A N 1
ATOM 676 C CA . THR A 1 86 ? -14.374 1.244 5.723 1.00 89.88 86 THR A CA 1
ATOM 677 C C . THR A 1 86 ? -15.336 2.298 6.247 1.00 89.88 86 THR A C 1
ATOM 679 O O . THR A 1 86 ? -15.591 2.408 7.449 1.00 89.88 86 THR A O 1
ATOM 682 N N . TYR A 1 87 ? -15.885 3.079 5.325 1.00 86.56 87 TYR A N 1
ATOM 683 C CA . TYR A 1 87 ? -16.935 4.043 5.619 1.00 86.56 87 TYR A CA 1
ATOM 684 C C . TYR A 1 87 ? -18.329 3.415 5.446 1.00 86.56 87 TYR A C 1
ATOM 686 O O . TYR A 1 87 ? -18.476 2.361 4.816 1.00 86.56 87 TYR A O 1
ATOM 694 N N . PRO A 1 88 ? -19.378 4.020 6.028 1.00 85.75 88 PRO A N 1
ATOM 695 C CA . PRO A 1 88 ? -20.759 3.740 5.648 1.00 85.75 88 PRO A CA 1
ATOM 696 C C . PRO A 1 88 ? -20.959 3.901 4.133 1.00 85.75 88 PRO A C 1
ATOM 698 O O . PRO A 1 88 ? -20.497 4.882 3.551 1.00 85.75 88 PRO A O 1
ATOM 701 N N . GLU A 1 89 ? -21.629 2.938 3.491 1.00 81.81 89 GLU A N 1
ATOM 702 C CA . GLU A 1 89 ? -21.793 2.917 2.023 1.00 81.81 89 GLU A CA 1
ATOM 703 C C . GLU A 1 89 ? -22.618 4.103 1.502 1.00 81.81 89 GLU A C 1
ATOM 705 O O . GLU A 1 89 ? -22.489 4.494 0.346 1.00 81.81 89 GLU A O 1
ATOM 710 N N . ASP A 1 90 ? -23.447 4.687 2.365 1.00 85.19 90 ASP A N 1
ATOM 711 C CA . ASP A 1 90 ? -24.218 5.903 2.125 1.00 85.19 90 ASP A CA 1
ATOM 712 C C . ASP A 1 90 ? -23.369 7.186 2.185 1.00 85.19 90 ASP A C 1
ATOM 714 O O . ASP A 1 90 ? -23.828 8.236 1.738 1.00 85.19 90 ASP A O 1
ATOM 718 N N . GLN A 1 91 ? -22.139 7.119 2.710 1.00 84.00 91 GLN A N 1
ATOM 719 C CA . GLN A 1 91 ? -21.225 8.262 2.796 1.00 84.00 91 GLN A CA 1
ATOM 720 C C . GLN A 1 91 ? -20.179 8.264 1.685 1.00 84.00 91 GLN A C 1
ATOM 722 O O . GLN A 1 91 ? -20.025 9.269 0.994 1.00 84.00 91 GLN A O 1
ATOM 727 N N . THR A 1 92 ? -19.422 7.175 1.557 1.00 86.06 92 THR A N 1
ATOM 728 C CA . THR A 1 92 ? -18.397 7.016 0.524 1.00 86.06 92 THR A CA 1
ATOM 729 C C . THR A 1 92 ? -18.041 5.543 0.337 1.00 86.06 92 THR A C 1
ATOM 731 O O . THR A 1 92 ? -18.250 4.710 1.221 1.00 86.06 92 THR A O 1
ATOM 734 N N . ILE A 1 93 ? -17.495 5.222 -0.834 1.00 86.12 93 ILE A N 1
ATOM 735 C CA . ILE A 1 93 ? -16.940 3.904 -1.144 1.00 86.12 93 ILE A CA 1
ATOM 736 C C . ILE A 1 93 ? -15.456 3.785 -0.795 1.00 86.12 93 ILE A C 1
ATOM 738 O O . ILE A 1 93 ? -14.933 2.673 -0.862 1.00 86.12 93 ILE A O 1
ATOM 742 N N . ASP A 1 94 ? -14.818 4.898 -0.427 1.00 86.69 94 ASP A N 1
ATOM 743 C CA . ASP A 1 94 ? -13.408 4.975 -0.056 1.00 86.69 94 ASP A CA 1
ATOM 744 C C . ASP A 1 94 ? -13.086 4.076 1.141 1.00 86.69 94 ASP A C 1
ATOM 746 O O . ASP A 1 94 ? -13.956 3.694 1.932 1.00 86.69 94 ASP A O 1
ATOM 750 N N . LEU A 1 95 ? -11.807 3.750 1.299 1.00 87.62 95 LEU A N 1
ATOM 751 C CA . LEU A 1 95 ? -11.319 2.981 2.437 1.00 87.62 95 LEU A CA 1
ATOM 752 C C . LEU A 1 95 ? -9.890 3.371 2.805 1.00 87.62 95 LEU A C 1
ATOM 754 O O . LEU A 1 95 ? -9.168 3.995 2.025 1.00 87.62 95 LEU A O 1
ATOM 758 N N . ILE A 1 96 ? -9.474 2.985 4.006 1.00 88.31 96 ILE A N 1
ATOM 759 C CA . ILE A 1 96 ? -8.098 3.154 4.475 1.00 88.31 96 ILE A CA 1
ATOM 760 C C . ILE A 1 96 ? -7.512 1.770 4.717 1.00 88.31 96 ILE A C 1
ATOM 762 O O . ILE A 1 96 ? -8.099 0.958 5.432 1.00 88.31 96 ILE A O 1
ATOM 766 N N . LEU A 1 97 ? -6.351 1.517 4.123 1.00 90.38 97 LEU A N 1
ATOM 767 C CA . LEU A 1 97 ? -5.531 0.347 4.403 1.00 90.38 97 LEU A CA 1
ATOM 768 C C . LEU A 1 97 ? -4.413 0.745 5.364 1.00 90.38 97 LEU A C 1
ATOM 770 O O . LEU A 1 97 ? -3.722 1.734 5.131 1.00 90.38 97 LEU A O 1
ATOM 774 N N . CYS A 1 98 ? -4.205 -0.041 6.409 1.00 90.50 98 CYS A N 1
ATOM 775 C CA . CYS A 1 98 ? -3.012 0.033 7.243 1.00 90.50 98 CYS A CA 1
ATOM 776 C C . CYS A 1 98 ? -2.070 -1.071 6.801 1.00 90.50 98 CYS A C 1
ATOM 778 O O . CYS A 1 98 ? -2.433 -2.245 6.839 1.00 90.50 98 CYS A O 1
ATOM 780 N N . LEU A 1 99 ? -0.890 -0.682 6.334 1.00 91.75 99 LEU A N 1
ATOM 781 C CA . LEU A 1 99 ? 0.055 -1.576 5.681 1.00 91.75 99 LEU A CA 1
ATOM 782 C C . LEU A 1 99 ? 1.365 -1.653 6.448 1.00 91.75 99 LEU A C 1
ATOM 784 O O . LEU A 1 99 ? 1.809 -0.663 7.028 1.00 91.75 99 LEU A O 1
ATOM 788 N N . TRP A 1 100 ? 2.008 -2.810 6.394 1.00 91.94 100 TRP A N 1
ATOM 789 C CA . TRP A 1 100 ? 3.307 -3.044 7.006 1.00 91.94 100 TRP A CA 1
ATOM 790 C C . TRP A 1 100 ? 4.207 -3.838 6.066 1.00 91.94 100 TRP A C 1
ATOM 792 O O . TRP A 1 100 ? 3.780 -4.828 5.486 1.00 91.94 100 TRP A O 1
ATOM 802 N N . ASP A 1 101 ? 5.454 -3.405 5.896 1.00 90.00 101 ASP A N 1
ATOM 803 C CA . ASP A 1 101 ? 6.421 -4.065 5.012 1.00 90.00 101 ASP A CA 1
ATOM 804 C C . ASP A 1 101 ? 7.598 -4.698 5.775 1.00 90.00 101 ASP A C 1
ATOM 806 O O . ASP A 1 101 ? 8.539 -5.216 5.171 1.00 90.00 101 ASP A O 1
ATOM 810 N N . GLY A 1 102 ? 7.596 -4.647 7.109 1.00 88.50 102 GLY A N 1
ATOM 811 C CA . GLY A 1 102 ? 8.668 -5.129 7.987 1.00 88.50 102 GLY A CA 1
ATOM 812 C C . GLY A 1 102 ? 9.100 -4.082 9.018 1.00 88.50 102 GLY A C 1
ATOM 813 O O . GLY A 1 102 ? 8.624 -2.948 9.012 1.00 88.50 102 GLY A O 1
ATOM 814 N N . GLU A 1 103 ? 9.987 -4.476 9.928 1.00 88.25 103 GLU A N 1
ATOM 815 C CA . GLU A 1 103 ? 10.515 -3.583 10.966 1.00 88.25 103 GLU A CA 1
ATOM 816 C C . GLU A 1 103 ? 11.160 -2.320 10.346 1.00 88.25 103 GLU A C 1
ATOM 818 O O . GLU A 1 103 ? 11.982 -2.444 9.429 1.00 88.25 103 GLU A O 1
ATOM 823 N N . PRO A 1 104 ? 10.808 -1.106 10.814 1.00 85.00 104 PRO A N 1
ATOM 824 C CA . PRO A 1 104 ? 11.438 0.125 10.349 1.00 85.00 104 PRO A CA 1
ATOM 825 C C . PRO A 1 104 ? 12.923 0.177 10.721 1.00 85.00 104 PRO A C 1
ATOM 827 O O . PRO A 1 104 ? 13.351 -0.370 11.741 1.00 85.00 104 PRO A O 1
ATOM 830 N N . SER A 1 105 ? 13.712 0.915 9.936 1.00 80.75 105 SER A N 1
ATOM 831 C CA . SER A 1 105 ? 15.093 1.242 10.306 1.00 80.75 105 SER A CA 1
ATOM 832 C C . SER A 1 105 ? 15.138 1.974 11.651 1.00 80.75 105 SER A C 1
ATOM 834 O O . SER A 1 105 ? 14.177 2.642 12.030 1.00 80.75 105 SER A O 1
ATOM 836 N N . THR A 1 106 ? 16.254 1.884 12.376 1.00 78.88 106 THR A N 1
ATOM 837 C CA . THR A 1 106 ? 16.399 2.457 13.730 1.00 78.88 106 THR A CA 1
ATOM 838 C C . THR A 1 106 ? 16.044 3.948 13.793 1.00 78.88 106 THR A C 1
ATOM 840 O O . THR A 1 106 ? 15.448 4.401 14.768 1.00 78.88 106 THR A O 1
ATOM 843 N N . ASP A 1 107 ? 16.323 4.694 12.720 1.00 72.44 107 ASP A N 1
ATOM 844 C CA . ASP A 1 107 ? 15.980 6.116 12.590 1.00 72.44 107 ASP A CA 1
ATOM 845 C C . ASP A 1 107 ? 14.462 6.364 12.487 1.00 72.44 107 ASP A C 1
ATOM 847 O O . ASP A 1 107 ? 13.979 7.449 12.815 1.00 72.44 107 ASP A O 1
ATOM 851 N N . CYS A 1 108 ? 13.703 5.359 12.043 1.00 69.19 108 CYS A N 1
ATOM 852 C CA . CYS A 1 108 ? 12.262 5.419 11.810 1.00 69.19 108 CYS A CA 1
ATOM 853 C C . CYS A 1 108 ? 11.418 4.759 12.917 1.00 69.19 108 CYS A C 1
ATOM 855 O O . CYS A 1 108 ? 10.215 4.996 12.977 1.00 69.19 108 CYS A O 1
ATOM 857 N N . GLN A 1 109 ? 12.019 3.967 13.814 1.00 65.94 109 GLN A N 1
ATOM 858 C CA . GLN A 1 109 ? 11.290 3.196 14.839 1.00 65.94 109 GLN A CA 1
ATOM 859 C C . GLN A 1 109 ? 10.522 4.063 15.842 1.00 65.94 109 GLN A C 1
ATOM 861 O O . GLN A 1 109 ? 9.471 3.652 16.322 1.00 65.94 109 GLN A O 1
ATOM 866 N N . ASN A 1 110 ? 11.028 5.264 16.132 1.00 64.69 110 ASN A N 1
ATOM 867 C CA . ASN A 1 110 ? 10.423 6.208 17.078 1.00 64.69 110 ASN A CA 1
ATOM 868 C C . ASN A 1 110 ? 9.623 7.319 16.386 1.00 64.69 110 ASN A C 1
ATOM 870 O O . ASN A 1 110 ? 9.295 8.331 17.016 1.00 64.69 110 ASN A O 1
ATOM 874 N N . LEU A 1 111 ? 9.365 7.192 15.079 1.00 62.25 111 LEU A N 1
ATOM 875 C CA . LEU A 1 111 ? 8.570 8.187 14.376 1.00 62.25 111 LEU A CA 1
ATOM 876 C C . LEU A 1 111 ? 7.147 8.183 14.918 1.00 62.25 111 LEU A C 1
ATOM 878 O O . LEU A 1 111 ? 6.574 7.147 15.253 1.00 62.25 111 LEU A O 1
ATOM 882 N N . GLN A 1 112 ? 6.590 9.388 14.997 1.00 58.72 112 GLN A N 1
ATOM 883 C CA . GLN A 1 112 ? 5.181 9.534 15.294 1.00 58.72 112 GLN A CA 1
ATOM 884 C C . GLN A 1 112 ? 4.366 8.815 14.208 1.00 58.72 112 GLN A C 1
ATOM 886 O O . GLN A 1 112 ? 4.757 8.843 13.036 1.00 58.72 112 GLN A O 1
ATOM 891 N N . PRO A 1 113 ? 3.234 8.212 14.589 1.00 58.84 113 PRO A N 1
ATOM 892 C CA . PRO A 1 113 ? 2.337 7.519 13.678 1.00 58.84 113 PRO A CA 1
ATOM 893 C C . PRO A 1 113 ? 2.045 8.376 12.450 1.00 58.84 113 PRO A C 1
ATOM 895 O O . PRO A 1 113 ? 1.745 9.569 12.566 1.00 58.84 113 PRO A O 1
ATOM 898 N N . PHE A 1 114 ? 2.093 7.771 11.263 1.00 59.53 114 PHE A N 1
ATOM 899 C CA . PHE A 1 114 ? 1.793 8.484 10.019 1.00 59.53 114 PHE A CA 1
ATOM 900 C C . PHE A 1 114 ? 0.364 9.024 9.983 1.00 59.53 114 PHE A C 1
ATOM 902 O O . PHE A 1 114 ? 0.065 9.902 9.182 1.00 59.53 114 PHE A O 1
ATOM 909 N N . TYR A 1 115 ? -0.523 8.511 10.834 1.00 64.19 115 TYR A N 1
ATOM 910 C CA . TYR A 1 115 ? -1.934 8.836 10.845 1.00 64.19 115 TYR A CA 1
ATOM 911 C C . TYR A 1 115 ? -2.518 8.697 12.254 1.00 64.19 115 TYR A C 1
ATOM 913 O O . TYR A 1 115 ? -2.239 7.738 12.966 1.00 64.19 115 TYR A O 1
ATOM 921 N N . ASN A 1 116 ? -3.367 9.651 12.632 1.00 64.19 116 ASN A N 1
ATOM 922 C CA . ASN A 1 116 ? -4.271 9.534 13.767 1.00 64.19 116 ASN A CA 1
ATOM 923 C C . ASN A 1 116 ? -5.698 9.718 13.244 1.00 64.19 116 ASN A C 1
ATOM 925 O O . ASN A 1 116 ? -5.964 10.674 12.510 1.00 64.19 116 ASN A O 1
ATOM 929 N N . HIS A 1 117 ? -6.620 8.836 13.639 1.00 63.28 117 HIS A N 1
ATOM 930 C CA . HIS A 1 117 ? -8.031 8.929 13.254 1.00 63.28 117 HIS A CA 1
ATOM 931 C C . HIS A 1 117 ? -8.656 10.290 13.585 1.00 63.28 117 HIS A C 1
ATOM 933 O O . HIS A 1 117 ? -9.508 10.770 12.840 1.00 63.28 117 HIS A O 1
ATOM 939 N N . LEU A 1 118 ? -8.197 10.949 14.654 1.00 64.94 118 LEU A N 1
ATOM 940 C CA . LEU A 1 118 ? -8.668 12.277 15.062 1.00 64.94 118 LEU A CA 1
ATOM 941 C C . LEU A 1 118 ? -8.309 13.390 14.074 1.00 64.94 118 LEU A C 1
ATOM 943 O O . LEU A 1 118 ? -8.905 14.462 14.122 1.00 64.94 118 LEU A O 1
ATOM 947 N N . ASP A 1 119 ? -7.347 13.155 13.184 1.00 64.19 119 ASP A N 1
ATOM 948 C CA . AS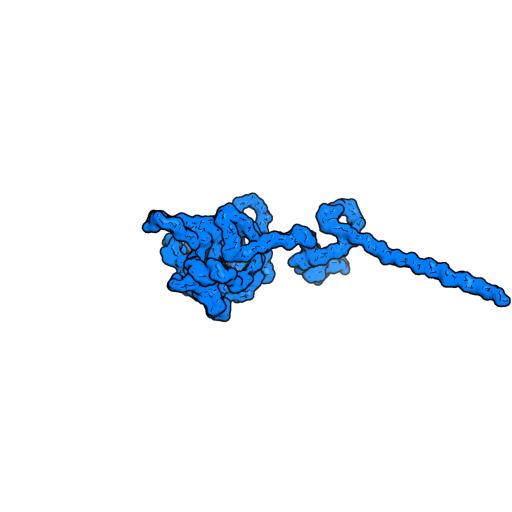P A 1 119 ? -6.962 14.147 12.191 1.00 64.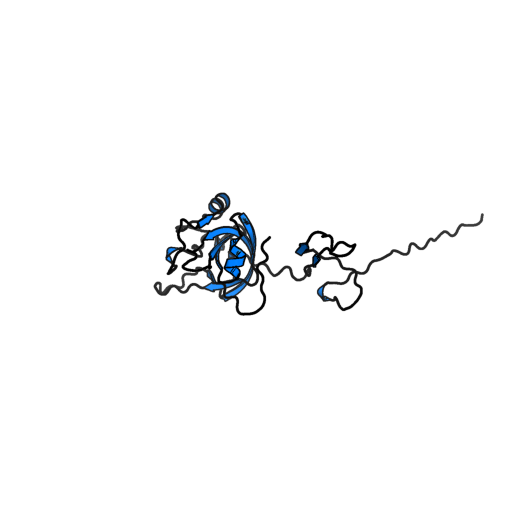19 119 ASP A CA 1
ATOM 949 C C . ASP A 1 119 ? -7.871 14.150 10.951 1.00 64.19 119 ASP A C 1
ATOM 951 O O . ASP A 1 119 ? -7.670 14.969 10.050 1.00 64.19 119 ASP A O 1
ATOM 955 N N . LEU A 1 120 ? -8.815 13.211 10.840 1.00 68.00 120 LEU A N 1
ATOM 956 C CA . LEU A 1 120 ? -9.783 13.226 9.753 1.00 68.00 120 LEU A CA 1
ATOM 957 C C . LEU A 1 120 ? -10.977 14.093 10.104 1.00 68.00 120 LEU A C 1
ATOM 959 O O . LEU A 1 120 ? -11.579 13.948 11.162 1.00 68.00 120 LEU A O 1
ATOM 963 N N . GLU A 1 121 ? -11.404 14.899 9.134 1.00 67.31 121 GLU A N 1
ATOM 964 C CA . GLU A 1 121 ? -12.704 15.571 9.198 1.00 67.31 121 GLU A CA 1
ATOM 965 C C . GLU A 1 121 ? -13.850 14.559 9.362 1.00 67.31 121 GLU A C 1
ATOM 967 O O . GLU A 1 121 ? -14.874 14.864 9.972 1.00 67.31 121 GLU A O 1
ATOM 972 N N . ARG A 1 122 ? -13.670 13.346 8.820 1.00 70.38 122 ARG A N 1
ATOM 973 C CA . ARG A 1 122 ? -14.596 12.215 8.929 1.00 70.38 122 ARG A CA 1
ATOM 974 C C . ARG A 1 122 ? -13.814 10.922 9.200 1.00 70.38 122 ARG A C 1
ATOM 976 O O . ARG A 1 122 ? -13.327 10.304 8.249 1.00 70.38 122 ARG A O 1
ATOM 983 N N . PRO A 1 123 ? -13.630 10.517 10.467 1.00 73.25 123 PRO A N 1
ATOM 984 C CA . PRO A 1 123 ? -13.005 9.238 10.784 1.00 73.25 123 PRO A CA 1
ATOM 985 C C . PRO A 1 123 ? -13.924 8.056 10.418 1.00 73.25 123 PRO A C 1
ATOM 987 O O . PRO A 1 123 ? -15.140 8.160 10.603 1.00 73.25 123 PRO A O 1
ATOM 990 N N . PRO A 1 124 ? -13.373 6.924 9.935 1.00 72.44 124 PRO A N 1
ATOM 991 C CA . PRO A 1 124 ? -14.113 5.670 9.830 1.00 72.44 124 PRO A CA 1
ATOM 992 C C . PRO A 1 124 ? -14.653 5.233 11.196 1.00 72.44 124 PRO A C 1
ATOM 994 O O . PRO A 1 124 ? -14.033 5.485 12.232 1.00 72.44 124 PRO A O 1
ATOM 997 N N . THR A 1 125 ? -15.797 4.553 11.209 1.00 74.19 125 THR A N 1
ATOM 998 C CA . THR A 1 125 ? -16.382 4.011 12.440 1.00 74.19 125 THR A CA 1
ATOM 999 C C . THR A 1 125 ? -15.644 2.752 12.893 1.00 74.19 125 THR A C 1
ATOM 1001 O O . THR A 1 125 ? -15.321 1.884 12.086 1.00 74.19 125 THR A O 1
ATOM 1004 N N . VAL A 1 126 ? -15.412 2.620 14.205 1.00 75.06 126 VAL A N 1
ATOM 1005 C CA . VAL A 1 126 ? -14.678 1.480 14.800 1.00 75.06 126 VAL A CA 1
ATOM 1006 C C . VAL A 1 126 ? -15.357 0.139 14.510 1.00 75.06 126 VAL A C 1
ATOM 1008 O O . VAL A 1 126 ? -14.694 -0.870 14.315 1.00 75.06 126 VAL A O 1
ATOM 1011 N N . GLU A 1 127 ? -16.685 0.128 14.409 1.00 81.12 127 GLU A N 1
ATOM 1012 C CA . GLU A 1 127 ? -17.482 -1.062 14.076 1.00 81.12 127 GLU A CA 1
ATOM 1013 C C . GLU A 1 127 ? -17.207 -1.605 12.662 1.00 81.12 127 GLU A C 1
ATOM 1015 O O . GLU A 1 127 ? -17.541 -2.747 12.356 1.00 81.12 127 GLU A O 1
ATOM 1020 N N . ARG A 1 128 ? -16.600 -0.785 11.797 1.00 83.25 128 ARG A N 1
ATOM 1021 C CA . ARG A 1 128 ? -16.256 -1.097 10.404 1.00 83.25 128 ARG A CA 1
ATOM 1022 C C . ARG A 1 128 ? -14.748 -1.237 10.181 1.00 83.25 128 ARG A C 1
ATOM 1024 O O . ARG A 1 128 ? -14.270 -1.145 9.046 1.00 83.25 128 ARG A O 1
ATOM 1031 N N . MET A 1 129 ? -14.016 -1.459 11.270 1.00 87.62 129 MET A N 1
ATOM 1032 C CA . MET A 1 129 ? -12.600 -1.792 11.283 1.00 87.62 129 MET A CA 1
ATOM 1033 C C . MET A 1 129 ? -12.424 -3.311 11.307 1.00 87.62 129 MET A C 1
ATOM 1035 O O . MET A 1 129 ? -13.014 -4.008 12.132 1.00 87.62 129 MET A O 1
ATOM 1039 N N . THR A 1 130 ? -11.559 -3.820 10.438 1.00 92.50 130 THR A N 1
ATOM 1040 C CA . THR A 1 130 ? -11.078 -5.205 10.497 1.00 92.50 130 THR A CA 1
ATOM 1041 C C . THR A 1 130 ? -9.562 -5.191 10.565 1.00 92.50 130 THR A C 1
ATOM 1043 O O . THR A 1 130 ? -8.928 -4.436 9.836 1.00 92.50 130 THR A O 1
ATOM 1046 N N . VAL A 1 131 ? -8.978 -5.985 11.458 1.00 93.50 131 VAL A N 1
ATOM 1047 C CA . VAL A 1 131 ? -7.525 -6.042 11.675 1.00 93.50 131 VAL A CA 1
ATOM 1048 C C . VAL A 1 131 ? -7.071 -7.478 11.876 1.00 93.50 131 VAL A C 1
ATOM 1050 O O . VAL A 1 131 ? -7.860 -8.321 12.310 1.00 93.50 131 VAL A O 1
ATOM 1053 N N . ASP A 1 132 ? -5.798 -7.740 11.598 1.00 94.00 132 ASP A N 1
ATOM 1054 C CA . ASP A 1 132 ? -5.136 -8.976 11.997 1.00 94.00 132 ASP A CA 1
ATOM 1055 C C . ASP A 1 132 ? -4.534 -8.790 13.406 1.00 94.00 132 ASP A C 1
ATOM 1057 O O . ASP A 1 132 ? -3.684 -7.914 13.595 1.00 94.00 132 ASP A O 1
ATOM 1061 N N . PRO A 1 133 ? -4.947 -9.579 14.418 1.00 92.50 133 PRO A N 1
ATOM 1062 C CA . PRO A 1 133 ? -4.467 -9.400 15.789 1.00 92.50 133 PRO A CA 1
ATOM 1063 C C . PRO A 1 133 ? -2.956 -9.600 15.963 1.00 92.50 133 PRO A C 1
ATOM 1065 O O . PRO A 1 133 ? -2.350 -8.977 16.836 1.00 92.50 133 PRO A O 1
ATOM 1068 N N . HIS A 1 134 ? -2.345 -10.477 15.167 1.00 92.12 134 HIS A N 1
ATOM 1069 C CA . HIS A 1 134 ? -0.917 -10.758 15.242 1.00 92.12 134 HIS A CA 1
ATOM 1070 C C . HIS A 1 134 ? -0.112 -9.600 14.648 1.00 92.12 134 HIS A C 1
ATOM 1072 O O . HIS A 1 134 ? 0.829 -9.123 15.283 1.00 92.12 134 HIS A O 1
ATOM 1078 N N . LEU A 1 135 ? -0.530 -9.080 13.493 1.00 91.25 135 LEU A N 1
ATOM 1079 C CA . LEU A 1 135 ? 0.101 -7.905 12.893 1.00 91.25 135 LEU A CA 1
ATOM 1080 C C . LEU A 1 135 ? -0.082 -6.660 13.757 1.00 91.25 135 LEU A C 1
ATOM 1082 O O . LEU A 1 135 ? 0.882 -5.934 13.966 1.00 91.25 135 LEU A O 1
ATOM 1086 N N . VAL A 1 136 ? -1.265 -6.460 14.347 1.00 91.38 136 VAL A N 1
ATOM 1087 C CA . VAL A 1 136 ? -1.506 -5.383 15.322 1.00 91.38 136 VAL A CA 1
ATOM 1088 C C . VAL A 1 136 ? -0.506 -5.436 16.476 1.00 91.38 136 VAL A C 1
ATOM 1090 O O . VAL A 1 136 ? 0.039 -4.403 16.864 1.00 91.38 136 VAL A O 1
ATOM 1093 N N . CYS A 1 137 ? -0.230 -6.631 17.005 1.00 90.38 137 CYS A N 1
ATOM 1094 C CA . CYS A 1 137 ? 0.747 -6.812 18.076 1.00 90.38 137 CYS A CA 1
ATOM 1095 C C . CYS A 1 137 ? 2.179 -6.488 17.627 1.00 90.38 137 CYS A C 1
ATOM 1097 O O . CYS A 1 137 ? 2.941 -5.924 18.409 1.00 90.38 137 CYS A O 1
ATOM 1099 N N . ILE A 1 138 ? 2.553 -6.847 16.396 1.00 89.06 138 ILE A N 1
ATOM 1100 C CA . ILE A 1 138 ? 3.893 -6.590 15.847 1.00 89.06 138 ILE A CA 1
ATOM 1101 C C . ILE A 1 138 ? 4.102 -5.103 15.582 1.00 89.06 138 ILE A C 1
ATOM 1103 O O . ILE A 1 138 ? 5.147 -4.556 15.919 1.00 89.06 138 ILE A O 1
ATOM 1107 N N . THR A 1 139 ? 3.129 -4.450 14.953 1.00 88.00 139 THR A N 1
ATOM 1108 C CA . THR A 1 139 ? 3.288 -3.070 14.491 1.00 88.00 139 THR A CA 1
ATOM 1109 C C . THR A 1 139 ? 2.928 -2.042 15.554 1.00 88.00 139 THR A C 1
ATOM 1111 O O . THR A 1 139 ? 3.161 -0.857 15.338 1.00 88.00 139 THR A O 1
ATOM 1114 N N . GLY A 1 140 ? 2.322 -2.470 16.666 1.00 87.06 140 GLY A N 1
ATOM 1115 C CA . GLY A 1 140 ? 1.755 -1.571 17.670 1.00 87.06 140 GLY A CA 1
ATOM 1116 C C . GLY A 1 140 ? 0.526 -0.811 17.162 1.00 87.06 140 GLY A C 1
ATOM 1117 O O . GLY A 1 140 ? 0.208 0.257 17.683 1.00 87.06 140 GLY A O 1
ATOM 1118 N N . HIS A 1 141 ? -0.153 -1.328 16.129 1.00 87.31 141 HIS A N 1
ATOM 1119 C CA . HIS A 1 141 ? -1.218 -0.592 15.454 1.00 87.31 141 HIS A CA 1
ATOM 1120 C C . HIS A 1 141 ? -2.425 -0.362 16.366 1.00 87.31 141 HIS A C 1
ATOM 1122 O O . HIS A 1 141 ? -2.963 -1.279 16.986 1.00 87.31 141 HIS A O 1
ATOM 1128 N N . THR A 1 142 ? -2.889 0.881 16.423 1.00 81.31 142 THR A N 1
ATOM 1129 C CA . THR A 1 142 ? -4.074 1.264 17.190 1.00 81.31 142 THR A CA 1
ATOM 1130 C C . THR A 1 142 ? -4.727 2.494 16.569 1.00 81.31 142 THR A C 1
ATOM 1132 O O . THR A 1 142 ? -4.096 3.251 15.839 1.00 81.31 142 THR A O 1
ATOM 1135 N N . LEU A 1 143 ? -6.004 2.719 16.880 1.00 73.75 143 LEU A N 1
ATOM 1136 C CA . LEU A 1 143 ? -6.777 3.874 16.409 1.00 73.75 143 LEU A CA 1
ATOM 1137 C C . LEU A 1 143 ? -6.203 5.216 16.890 1.00 73.75 143 LEU A C 1
ATOM 1139 O O . LEU A 1 143 ? -6.296 6.240 16.207 1.00 73.75 143 LEU A O 1
ATOM 1143 N N . HIS A 1 144 ? -5.639 5.212 18.098 1.00 71.12 144 HIS A N 1
ATOM 1144 C CA . HIS A 1 144 ? -5.090 6.392 18.760 1.00 71.12 144 HIS A CA 1
ATOM 1145 C C . HIS A 1 144 ? -3.689 6.081 19.279 1.00 71.12 144 HIS A C 1
ATOM 1147 O O . HIS A 1 144 ? -3.503 5.881 20.482 1.00 71.12 144 HIS A O 1
ATOM 1153 N N . PRO A 1 145 ? -2.709 5.991 18.373 1.00 65.44 145 PRO A N 1
ATOM 1154 C CA . PRO A 1 145 ? -1.363 5.620 18.756 1.00 65.44 145 PRO A CA 1
ATOM 1155 C C . PRO A 1 145 ? -0.742 6.739 19.592 1.00 65.44 145 PRO A C 1
ATOM 1157 O O . PRO A 1 145 ? -0.642 7.889 19.166 1.00 65.44 145 PRO A O 1
ATOM 1160 N N . LEU A 1 146 ? -0.408 6.388 20.835 1.00 62.47 146 LEU A N 1
ATOM 1161 C CA . LEU A 1 146 ? 0.286 7.256 21.791 1.00 62.47 146 LEU A CA 1
ATOM 1162 C C . LEU A 1 146 ? 1.813 7.147 21.640 1.00 62.47 146 LEU A C 1
ATOM 1164 O O . LEU A 1 146 ? 2.536 8.057 22.043 1.00 62.47 146 LEU A O 1
ATOM 1168 N N . GLU A 1 147 ? 2.277 6.041 21.055 1.00 68.88 147 GLU A N 1
ATOM 1169 C CA . GLU A 1 147 ? 3.681 5.682 20.844 1.00 68.88 147 GLU A CA 1
ATOM 1170 C C . GLU A 1 147 ? 3.949 5.410 19.348 1.00 68.88 147 GLU A C 1
ATOM 1172 O O . GLU A 1 147 ? 3.257 5.948 18.481 1.00 68.88 147 GLU A O 1
ATOM 1177 N N . SER A 1 148 ? 4.966 4.602 19.038 1.00 72.69 148 SER A N 1
ATOM 1178 C CA . SER A 1 148 ? 5.299 4.172 17.681 1.00 72.69 148 SER A CA 1
ATOM 1179 C C . SER A 1 148 ? 4.236 3.228 17.114 1.00 72.69 148 SER A C 1
ATOM 1181 O O . SER A 1 148 ? 3.949 2.191 17.709 1.00 72.69 148 SER A O 1
ATOM 1183 N N . ASP A 1 149 ? 3.721 3.556 15.932 1.00 83.44 149 ASP A N 1
ATOM 1184 C CA . ASP A 1 149 ? 2.951 2.647 15.080 1.00 83.44 149 ASP A CA 1
ATOM 1185 C C . ASP A 1 149 ? 3.757 2.431 13.796 1.00 83.44 149 ASP A C 1
ATOM 1187 O O . ASP A 1 149 ? 4.061 3.382 13.071 1.00 83.44 149 ASP A O 1
ATOM 1191 N N . TRP A 1 150 ? 4.157 1.188 13.538 1.00 86.69 150 TRP A N 1
ATOM 1192 C CA . TRP A 1 150 ? 4.960 0.837 12.364 1.00 86.69 150 TRP A CA 1
ATOM 1193 C C . TRP A 1 150 ? 4.126 0.644 11.101 1.00 86.69 150 TRP A C 1
ATOM 1195 O O . TRP A 1 150 ? 4.698 0.524 10.011 1.00 86.69 150 TRP A O 1
ATOM 1205 N N . SER A 1 151 ? 2.799 0.613 11.230 1.00 87.69 151 SER A N 1
ATOM 1206 C CA . SER A 1 151 ? 1.896 0.559 10.093 1.00 87.69 151 SER A CA 1
ATOM 1207 C C . SER A 1 151 ? 1.758 1.930 9.427 1.00 87.69 151 SER A C 1
ATOM 1209 O O . SER A 1 151 ? 1.834 2.990 10.054 1.00 87.69 151 SER A O 1
ATOM 1211 N N . VAL A 1 152 ? 1.551 1.915 8.115 1.00 85.56 152 VAL A N 1
ATOM 1212 C CA . VAL A 1 152 ? 1.366 3.117 7.303 1.00 85.56 152 VAL A CA 1
ATOM 1213 C C . VAL A 1 152 ? -0.042 3.130 6.742 1.00 85.56 152 VAL A C 1
ATOM 1215 O O . VAL A 1 152 ? -0.478 2.174 6.102 1.00 85.56 152 VAL A O 1
ATOM 1218 N N . CYS A 1 153 ? -0.752 4.233 6.969 1.00 86.06 153 CYS A N 1
ATOM 1219 C CA . CYS A 1 153 ? -2.097 4.419 6.443 1.00 86.06 153 CYS A CA 1
ATOM 1220 C C . CYS A 1 153 ? -2.066 4.878 4.984 1.00 86.06 153 CYS A C 1
ATOM 1222 O O . CYS A 1 153 ? -1.396 5.846 4.616 1.00 86.06 153 CYS A O 1
ATOM 1224 N N . VAL A 1 154 ? -2.852 4.187 4.173 1.00 86.62 154 VAL A N 1
A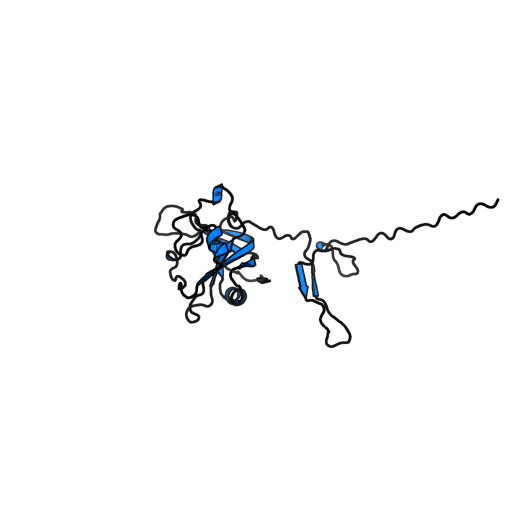TOM 1225 C CA . VAL A 1 154 ? -2.967 4.322 2.727 1.00 86.62 154 VAL A CA 1
ATOM 1226 C C . VAL A 1 154 ? -4.435 4.569 2.407 1.00 86.62 154 VAL A C 1
ATOM 1228 O O . VAL A 1 154 ? -5.282 3.707 2.623 1.00 86.62 154 VAL A O 1
ATOM 1231 N N . PHE A 1 155 ? -4.737 5.763 1.901 1.00 86.06 155 PHE A N 1
ATOM 1232 C CA . PHE A 1 155 ? -6.099 6.152 1.534 1.00 86.06 155 PHE A CA 1
ATOM 1233 C C . PHE A 1 155 ? -6.411 5.721 0.111 1.00 86.06 155 PHE A C 1
ATOM 1235 O O . PHE A 1 155 ? -5.748 6.170 -0.822 1.00 86.06 155 PHE A O 1
ATOM 1242 N N . VAL A 1 156 ? -7.428 4.888 -0.055 1.00 86.50 156 VAL A N 1
ATOM 1243 C CA . VAL A 1 156 ? -7.831 4.345 -1.348 1.00 86.50 156 VAL A CA 1
ATOM 1244 C C . VAL A 1 156 ? -9.183 4.936 -1.726 1.00 86.50 156 VAL A C 1
ATOM 1246 O O . VAL A 1 156 ? -10.134 4.842 -0.950 1.00 86.50 156 VAL A O 1
ATOM 1249 N N . PHE A 1 157 ? -9.252 5.533 -2.914 1.00 83.25 157 PHE A N 1
ATOM 1250 C CA . PHE A 1 157 ? -10.418 6.278 -3.385 1.00 83.25 157 PHE A CA 1
ATOM 1251 C C . PHE A 1 157 ? -11.089 5.601 -4.584 1.00 83.25 157 PHE A C 1
ATOM 1253 O O . PHE A 1 157 ? -10.450 4.825 -5.304 1.00 83.25 157 PHE A O 1
ATOM 1260 N N . ASP A 1 158 ? -12.364 5.917 -4.793 1.00 83.44 158 ASP A N 1
ATOM 1261 C CA . ASP A 1 158 ? -13.112 5.650 -6.028 1.00 83.44 158 ASP A CA 1
ATOM 1262 C C . ASP A 1 158 ? -13.037 4.175 -6.499 1.00 83.44 158 ASP A C 1
ATOM 1264 O O . ASP A 1 158 ? -13.297 3.241 -5.729 1.00 83.44 158 ASP A O 1
ATOM 1268 N N . GLU A 1 159 ? -12.699 3.914 -7.767 1.00 79.44 159 GLU A N 1
ATOM 1269 C CA . GLU A 1 159 ? -12.654 2.568 -8.349 1.00 79.44 159 GLU A CA 1
ATOM 1270 C C . GLU A 1 159 ? -11.609 1.659 -7.693 1.00 79.44 159 GLU A C 1
ATOM 1272 O O . GLU A 1 159 ? -11.769 0.434 -7.660 1.00 79.44 159 GLU A O 1
ATOM 1277 N N . HIS A 1 160 ? -10.552 2.242 -7.130 1.00 78.00 160 HIS A N 1
ATOM 1278 C CA . HIS A 1 160 ? -9.518 1.491 -6.432 1.00 78.00 160 HIS A CA 1
ATOM 1279 C C . HIS A 1 160 ? -10.025 0.972 -5.089 1.00 78.00 160 HIS A C 1
ATOM 1281 O O . HIS A 1 160 ? -9.660 -0.135 -4.686 1.00 78.00 160 HIS A O 1
ATOM 1287 N N . ALA A 1 161 ? -10.905 1.723 -4.423 1.00 85.00 161 ALA A N 1
ATOM 1288 C CA . ALA A 1 161 ? -11.531 1.275 -3.189 1.00 85.00 161 ALA A CA 1
ATOM 1289 C C . ALA A 1 161 ? -12.450 0.079 -3.464 1.00 85.00 161 ALA A C 1
ATOM 1291 O O . ALA A 1 161 ? -12.411 -0.912 -2.738 1.00 85.00 161 ALA A O 1
ATOM 1292 N N . VAL A 1 162 ? -13.191 0.105 -4.579 1.00 81.75 162 VAL A N 1
ATOM 1293 C CA . VAL A 1 162 ? -14.008 -1.036 -5.029 1.00 81.75 162 VAL A CA 1
ATOM 1294 C C . VAL A 1 162 ? -13.150 -2.275 -5.273 1.00 81.75 162 VAL A C 1
ATOM 1296 O O . VAL A 1 162 ? -13.530 -3.364 -4.844 1.00 81.75 162 VAL A O 1
ATOM 1299 N N . ALA A 1 163 ? -11.989 -2.123 -5.918 1.00 78.75 163 ALA A N 1
ATOM 1300 C CA . ALA A 1 163 ? -11.062 -3.233 -6.126 1.00 78.75 163 ALA A CA 1
ATOM 1301 C C . ALA A 1 163 ? -10.541 -3.796 -4.791 1.00 78.75 163 ALA A C 1
ATOM 1303 O O . ALA A 1 163 ? -10.530 -5.011 -4.600 1.00 78.75 163 ALA A O 1
ATOM 1304 N N . ALA A 1 164 ? -10.178 -2.921 -3.850 1.00 83.94 164 ALA A N 1
ATOM 1305 C CA . ALA A 1 164 ? -9.617 -3.283 -2.551 1.00 83.94 164 ALA A CA 1
ATOM 1306 C C . ALA A 1 164 ? -10.635 -3.866 -1.548 1.00 83.94 164 ALA A C 1
ATOM 1308 O O . ALA A 1 164 ? -10.224 -4.434 -0.541 1.00 83.94 164 ALA A O 1
ATOM 1309 N N . ARG A 1 165 ? -11.950 -3.802 -1.809 1.00 83.12 165 ARG A N 1
ATOM 1310 C CA . ARG A 1 165 ? -12.993 -4.308 -0.887 1.00 83.12 165 ARG A CA 1
ATOM 1311 C C . ARG A 1 165 ? -12.901 -5.792 -0.542 1.00 83.12 165 ARG A C 1
ATOM 1313 O O . ARG A 1 165 ? -13.426 -6.197 0.489 1.00 83.12 165 ARG A O 1
ATOM 1320 N N . ASN A 1 166 ? -12.298 -6.600 -1.410 1.00 84.50 166 ASN A N 1
ATOM 1321 C CA . ASN A 1 166 ? -12.167 -8.040 -1.179 1.00 84.50 166 ASN A CA 1
ATOM 1322 C C . ASN A 1 166 ? -10.918 -8.412 -0.369 1.00 84.50 166 ASN A C 1
ATOM 1324 O O . ASN A 1 166 ? -10.768 -9.588 -0.035 1.00 84.50 166 ASN A O 1
ATOM 1328 N N . LEU A 1 167 ? -10.045 -7.441 -0.075 1.00 88.19 167 LEU A N 1
ATOM 1329 C CA . LEU A 1 167 ? -8.869 -7.654 0.759 1.00 88.19 167 LEU A CA 1
ATOM 1330 C C . LEU A 1 167 ? -9.270 -8.008 2.186 1.00 88.19 167 LEU A C 1
ATOM 1332 O O . LEU A 1 167 ? -10.311 -7.581 2.696 1.00 88.19 167 LEU A O 1
ATOM 1336 N N . LYS A 1 168 ? -8.396 -8.758 2.842 1.00 91.25 168 LYS A N 1
ATOM 1337 C CA . LYS A 1 168 ? -8.489 -9.111 4.249 1.00 91.25 168 LYS A CA 1
ATOM 1338 C C . LYS A 1 168 ? -7.190 -8.746 4.961 1.00 91.25 168 LYS A C 1
ATOM 1340 O O . LYS A 1 168 ? -6.123 -8.765 4.349 1.00 91.25 168 LYS A O 1
ATOM 1345 N N . PRO A 1 169 ? -7.256 -8.433 6.262 1.00 94.81 169 PRO A N 1
ATOM 1346 C CA . PRO A 1 169 ? -6.052 -8.384 7.074 1.00 94.81 169 PRO A CA 1
ATOM 1347 C C . PRO A 1 169 ? -5.258 -9.700 6.974 1.00 94.81 169 PRO A C 1
ATOM 1349 O O . PRO A 1 169 ? -5.861 -10.775 6.956 1.00 94.81 169 PRO A O 1
ATOM 1352 N N . GLY A 1 170 ? -3.932 -9.597 6.871 1.00 87.81 170 GLY A N 1
ATOM 1353 C CA . GLY A 1 170 ? -3.002 -10.693 6.576 1.00 87.81 170 GLY A CA 1
ATOM 1354 C C . GLY A 1 170 ? -2.713 -10.909 5.084 1.00 87.81 170 GLY A C 1
ATOM 1355 O O . GLY A 1 170 ? -1.798 -11.656 4.739 1.00 87.81 170 GLY A O 1
ATOM 1356 N N . ASP A 1 171 ? -3.453 -10.266 4.173 1.00 86.25 171 ASP A N 1
ATOM 1357 C CA . ASP A 1 171 ? -3.170 -10.385 2.741 1.00 86.25 171 ASP A CA 1
ATOM 1358 C C . ASP A 1 171 ? -1.871 -9.655 2.373 1.00 86.25 171 ASP A C 1
ATOM 1360 O O . ASP A 1 171 ? -1.621 -8.521 2.792 1.00 86.25 171 ASP A O 1
ATOM 1364 N N . MET A 1 172 ? -1.069 -10.287 1.515 1.00 86.94 172 MET A N 1
ATOM 1365 C CA . MET A 1 172 ? 0.102 -9.665 0.899 1.00 86.94 172 MET A CA 1
ATOM 1366 C C . MET A 1 172 ? -0.304 -8.939 -0.381 1.00 86.94 172 MET A C 1
ATOM 1368 O O . MET A 1 172 ? -0.810 -9.551 -1.324 1.00 86.94 172 MET A O 1
ATOM 1372 N N . ILE A 1 173 ? -0.029 -7.638 -0.447 1.00 84.75 173 ILE A N 1
ATOM 1373 C CA . ILE A 1 173 ? -0.371 -6.792 -1.590 1.00 84.75 173 ILE A CA 1
ATOM 1374 C C . ILE A 1 173 ? 0.857 -6.089 -2.163 1.00 84.75 173 ILE A C 1
ATOM 1376 O O . ILE A 1 173 ? 1.836 -5.824 -1.465 1.00 84.75 173 ILE A O 1
ATOM 1380 N N . ARG A 1 174 ? 0.771 -5.724 -3.447 1.00 84.31 174 ARG A N 1
ATOM 1381 C CA . ARG A 1 174 ? 1.716 -4.806 -4.089 1.00 84.31 174 ARG A CA 1
ATOM 1382 C C . ARG A 1 174 ? 1.013 -3.518 -4.480 1.00 84.31 174 ARG A C 1
ATOM 1384 O O . ARG A 1 174 ? 0.081 -3.531 -5.286 1.00 84.31 174 ARG A O 1
ATOM 1391 N N . LEU A 1 175 ? 1.513 -2.402 -3.966 1.00 83.31 175 LEU A N 1
ATOM 1392 C CA . LEU A 1 175 ? 1.109 -1.075 -4.404 1.00 83.31 175 LEU A CA 1
ATOM 1393 C C . LEU A 1 175 ? 1.948 -0.652 -5.607 1.00 83.31 175 LEU A C 1
ATOM 1395 O O . LEU A 1 175 ? 3.179 -0.737 -5.582 1.00 83.31 175 LEU A O 1
ATOM 1399 N N . TYR A 1 176 ? 1.272 -0.157 -6.639 1.00 79.38 176 TYR A N 1
ATOM 1400 C CA . TYR A 1 176 ? 1.908 0.403 -7.824 1.00 79.38 176 TYR A CA 1
ATOM 1401 C C . TYR A 1 176 ? 1.661 1.901 -7.893 1.00 79.38 176 TYR A C 1
ATOM 1403 O O . TYR A 1 176 ? 0.522 2.342 -7.761 1.00 79.38 176 TYR A O 1
ATOM 1411 N N . ASN A 1 177 ? 2.728 2.658 -8.144 1.00 78.94 177 ASN A N 1
ATOM 1412 C CA . ASN A 1 177 ? 2.699 4.099 -8.363 1.00 78.94 177 ASN A CA 1
ATOM 1413 C C . ASN A 1 177 ? 1.892 4.847 -7.281 1.00 78.94 177 ASN A C 1
ATOM 1415 O O . ASN A 1 177 ? 1.096 5.736 -7.576 1.00 78.94 177 ASN A O 1
ATOM 1419 N N . ALA A 1 178 ? 2.073 4.453 -6.020 1.00 80.25 178 ALA A N 1
ATOM 1420 C CA . ALA A 1 178 ? 1.437 5.078 -4.872 1.00 80.25 178 ALA A CA 1
ATOM 1421 C C . ALA A 1 178 ? 2.051 6.457 -4.622 1.00 80.25 178 ALA A C 1
ATOM 1423 O O . ALA A 1 178 ? 3.270 6.612 -4.691 1.00 80.25 178 ALA A O 1
ATOM 1424 N N . HIS A 1 179 ? 1.224 7.456 -4.314 1.00 80.31 179 HIS A N 1
ATOM 1425 C CA . HIS A 1 179 ? 1.676 8.835 -4.142 1.00 80.31 179 HIS A CA 1
ATOM 1426 C C . HIS A 1 179 ? 1.796 9.220 -2.663 1.00 80.31 179 HIS A C 1
ATOM 1428 O O . HIS A 1 179 ? 0.823 9.197 -1.907 1.00 80.31 179 HIS A O 1
ATOM 1434 N N . CYS A 1 180 ? 3.001 9.603 -2.248 1.00 81.44 180 CYS A N 1
ATOM 1435 C CA . CYS A 1 180 ? 3.287 10.092 -0.903 1.00 81.44 180 CYS A CA 1
ATOM 1436 C C . CYS A 1 180 ? 3.141 11.613 -0.840 1.00 81.44 180 CYS A C 1
ATOM 1438 O O . CYS A 1 180 ? 3.776 12.325 -1.609 1.00 81.44 180 CYS A O 1
ATOM 1440 N N . VAL A 1 181 ? 2.344 12.124 0.094 1.00 70.94 181 VAL A N 1
ATOM 1441 C CA . VAL A 1 181 ? 2.022 13.546 0.275 1.00 70.94 181 VAL A CA 1
ATOM 1442 C C . VAL A 1 181 ? 2.253 13.947 1.727 1.00 70.94 181 VAL A C 1
ATOM 1444 O O . VAL A 1 181 ? 1.909 13.220 2.646 1.00 70.94 181 VAL A O 1
ATOM 1447 N N . LEU A 1 182 ? 2.803 15.130 1.986 1.00 68.06 182 LEU A N 1
ATOM 1448 C CA . LEU A 1 182 ? 2.889 15.627 3.365 1.00 68.06 182 LEU A CA 1
ATOM 1449 C C . LEU A 1 182 ? 1.505 16.017 3.894 1.00 68.06 182 LEU A C 1
ATOM 1451 O O . LEU A 1 182 ? 0.746 16.693 3.196 1.00 68.06 182 LEU A O 1
ATOM 1455 N N . LYS A 1 183 ? 1.202 15.702 5.160 1.00 63.66 183 LYS A N 1
ATOM 1456 C CA . LYS A 1 183 ? 0.135 16.440 5.846 1.00 63.66 183 LYS A CA 1
ATOM 1457 C C . LYS A 1 183 ? 0.597 17.863 6.033 1.00 63.66 183 LYS A C 1
ATOM 1459 O O . LYS A 1 183 ? 1.685 18.099 6.555 1.00 63.66 183 LYS A O 1
ATOM 1464 N N . TYR A 1 184 ? -0.305 18.790 5.778 1.00 52.22 184 TYR A N 1
ATOM 1465 C CA . TYR A 1 184 ? -0.197 20.119 6.341 1.00 52.22 184 TYR A CA 1
ATOM 1466 C C . TYR A 1 184 ? -1.120 20.208 7.559 1.00 52.22 184 TYR A C 1
ATOM 1468 O O . TYR A 1 184 ? -2.322 19.984 7.433 1.00 52.22 184 TYR A O 1
ATOM 1476 N N . ASN A 1 185 ? -0.572 20.497 8.742 1.00 50.31 185 ASN A N 1
ATOM 1477 C CA . ASN A 1 185 ? -1.372 20.760 9.938 1.00 50.31 185 ASN A CA 1
ATOM 1478 C C . ASN A 1 185 ? -1.394 22.272 10.205 1.00 50.31 185 ASN A C 1
ATOM 1480 O O . ASN A 1 185 ? -0.384 22.854 10.589 1.00 50.31 185 ASN A O 1
ATOM 1484 N N . VAL A 1 186 ? -2.544 22.911 9.976 1.00 43.28 186 VAL A N 1
ATOM 1485 C CA . VAL A 1 186 ? -2.703 24.377 10.037 1.00 43.28 186 VAL A CA 1
ATOM 1486 C C . VAL A 1 186 ? -2.626 24.916 11.477 1.00 43.28 186 VAL A C 1
ATOM 1488 O O . VAL A 1 186 ? -2.297 26.081 11.680 1.00 43.28 186 VAL A O 1
ATOM 1491 N N . SER A 1 187 ? -2.883 24.090 12.497 1.00 46.19 187 SER A N 1
ATOM 1492 C CA . SER A 1 187 ? -2.962 24.528 13.901 1.00 46.19 187 SER A CA 1
ATOM 1493 C C . SER A 1 187 ? -1.649 24.411 14.686 1.00 46.19 187 SER A C 1
ATOM 1495 O O . SER A 1 187 ? -1.579 24.866 15.828 1.00 46.19 187 SER A O 1
ATOM 1497 N N . LYS A 1 188 ? -0.575 23.883 14.085 1.00 42.62 188 LYS A N 1
ATOM 1498 C CA . LYS A 1 188 ? 0.777 23.907 14.662 1.00 42.62 188 LYS A CA 1
ATOM 1499 C C . LYS A 1 188 ? 1.734 24.532 13.651 1.00 42.62 188 LYS A C 1
ATOM 1501 O O . LYS A 1 188 ? 2.059 23.921 12.645 1.00 42.62 188 LYS A O 1
ATOM 1506 N N . LEU A 1 189 ? 2.235 25.731 13.956 1.00 33.16 189 LEU A N 1
ATOM 1507 C CA . LEU A 1 189 ? 3.268 26.469 13.204 1.00 33.16 189 LEU A CA 1
ATOM 1508 C C . LEU A 1 189 ? 4.664 25.807 13.303 1.00 33.16 189 LEU A C 1
ATOM 1510 O O . LEU A 1 189 ? 5.697 26.467 13.332 1.00 33.16 189 LEU A O 1
ATOM 1514 N N . PHE A 1 190 ? 4.678 24.483 13.401 1.00 29.91 190 PHE A N 1
ATOM 1515 C CA . PHE A 1 190 ? 5.832 23.610 13.420 1.00 29.91 190 PHE A CA 1
ATOM 1516 C C . PHE A 1 190 ? 5.589 22.571 12.331 1.00 29.91 190 PHE A C 1
ATOM 1518 O O . PHE A 1 190 ? 4.541 21.926 12.313 1.00 29.91 190 PHE A O 1
ATOM 1525 N N . LEU A 1 191 ? 6.557 22.422 11.428 1.00 28.88 191 LEU A N 1
ATOM 1526 C CA . LEU A 1 191 ? 6.614 21.337 10.454 1.00 28.88 191 LEU A CA 1
ATOM 1527 C C . LEU A 1 191 ? 6.759 20.016 11.219 1.00 28.88 191 LEU A C 1
ATOM 1529 O O . LEU A 1 191 ? 7.859 19.512 11.424 1.00 28.88 191 LEU A O 1
ATOM 1533 N N . TYR A 1 192 ? 5.646 19.485 11.709 1.00 35.19 192 TYR A N 1
ATOM 1534 C CA . TYR A 1 192 ? 5.583 18.105 12.145 1.00 35.19 192 TYR A CA 1
ATOM 1535 C C . TYR A 1 192 ? 5.610 17.253 10.880 1.00 35.19 192 TYR A C 1
ATOM 1537 O O . TYR A 1 192 ? 4.828 17.483 9.958 1.00 35.19 192 TYR A O 1
ATOM 1545 N N . PHE A 1 193 ? 6.524 16.288 10.831 1.00 36.03 193 PHE A N 1
ATOM 1546 C CA . PHE A 1 193 ? 6.611 15.319 9.747 1.00 36.03 193 PHE A CA 1
ATOM 1547 C C . PHE A 1 193 ? 5.833 14.050 10.110 1.00 36.03 193 PHE A C 1
ATOM 1549 O O . PHE A 1 193 ? 6.428 13.112 10.633 1.00 36.03 193 PHE A O 1
ATOM 1556 N N . PRO A 1 194 ? 4.540 13.955 9.773 1.00 39.53 194 PRO A N 1
ATOM 1557 C CA . PRO A 1 194 ? 3.964 12.676 9.416 1.00 39.53 194 PRO A CA 1
ATOM 1558 C C . PRO A 1 194 ? 3.777 12.688 7.896 1.00 39.53 194 PRO A C 1
ATOM 1560 O O . PRO A 1 194 ? 3.091 13.542 7.325 1.00 39.53 194 PRO A O 1
ATOM 1563 N N . LYS A 1 195 ? 4.498 11.798 7.211 1.00 38.22 195 LYS A N 1
ATOM 1564 C CA . LYS A 1 195 ? 4.339 11.571 5.771 1.00 38.22 195 LYS A CA 1
ATOM 1565 C C . LYS A 1 195 ? 2.985 10.880 5.565 1.00 38.22 195 LYS A C 1
ATOM 1567 O O . LYS A 1 195 ? 2.738 9.840 6.150 1.00 38.22 195 LYS A O 1
ATOM 1572 N N . PHE A 1 196 ? 2.094 11.431 4.759 1.00 38.28 196 PHE A N 1
ATOM 1573 C CA . PHE A 1 196 ? 0.855 10.748 4.384 1.00 38.28 196 PHE A CA 1
ATOM 1574 C C . PHE A 1 196 ? 1.078 10.080 3.036 1.00 38.28 196 PHE A C 1
ATOM 1576 O O . PHE A 1 196 ? 1.920 10.501 2.250 1.00 38.28 196 PHE A O 1
ATOM 1583 N N . VAL A 1 197 ? 0.313 9.044 2.727 1.00 35.72 197 VAL A N 1
ATOM 1584 C CA . VAL A 1 197 ? 0.227 8.531 1.360 1.00 35.72 197 VAL A CA 1
ATOM 1585 C C . VAL A 1 197 ? -1.195 8.797 0.894 1.00 35.72 197 VAL A C 1
ATOM 1587 O O . VAL A 1 197 ? -2.134 8.098 1.273 1.00 35.72 197 VAL A O 1
ATOM 1590 N N . LYS A 1 198 ? -1.362 9.886 0.135 1.00 31.72 198 LYS A N 1
ATOM 1591 C CA . LYS A 1 198 ? -2.634 10.253 -0.487 1.00 31.72 198 LYS A CA 1
ATOM 1592 C C . LYS A 1 198 ? -2.585 9.807 -1.938 1.00 31.72 198 LYS A C 1
ATOM 1594 O O . LYS A 1 198 ? -1.866 10.402 -2.740 1.00 31.72 198 LYS A O 1
ATOM 1599 N N . PHE A 1 199 ? -3.390 8.810 -2.279 1.00 41.31 199 PHE A N 1
ATOM 1600 C CA . PHE A 1 199 ? -3.569 8.399 -3.660 1.00 41.31 199 PHE A CA 1
ATOM 1601 C C . PHE A 1 199 ? -4.355 9.484 -4.394 1.00 41.31 199 PHE A C 1
ATOM 1603 O O . PHE A 1 199 ? -5.457 9.852 -4.002 1.00 41.31 199 PHE A O 1
ATOM 1610 N N . ILE A 1 200 ? -3.753 10.023 -5.447 1.00 29.92 200 ILE A N 1
ATOM 1611 C CA . ILE A 1 200 ? -4.476 10.670 -6.534 1.00 29.92 200 ILE A CA 1
ATOM 1612 C C . ILE A 1 200 ? -4.004 9.907 -7.764 1.00 29.92 200 ILE A C 1
ATOM 1614 O O . ILE A 1 200 ? -2.877 10.106 -8.218 1.00 29.92 200 ILE A O 1
ATOM 1618 N N . SER A 1 201 ? -4.817 8.962 -8.232 1.00 32.47 201 SER A N 1
ATOM 1619 C CA . SER A 1 201 ? -4.605 8.354 -9.542 1.00 32.47 201 SER A CA 1
ATOM 1620 C C . SER A 1 201 ? -4.971 9.424 -10.566 1.00 32.47 201 SER A C 1
ATOM 1622 O O . SER A 1 201 ? -6.142 9.676 -10.824 1.00 32.47 201 SER A O 1
ATOM 1624 N N . LEU A 1 202 ? -3.971 10.163 -11.048 1.00 27.30 202 LEU A N 1
ATOM 1625 C CA . LEU A 1 202 ? -4.146 11.012 -12.219 1.00 27.30 202 LEU A CA 1
ATOM 1626 C C . LEU A 1 202 ? -4.031 10.106 -13.444 1.00 27.30 202 LEU A C 1
ATOM 1628 O O . LEU A 1 202 ? -2.956 9.577 -13.712 1.00 27.30 202 LEU A O 1
ATOM 1632 N N . ASP A 1 203 ? -5.170 9.916 -14.107 1.00 28.59 203 ASP A N 1
ATOM 1633 C CA . ASP A 1 203 ? -5.381 9.431 -15.471 1.00 28.59 203 ASP A CA 1
ATOM 1634 C C . ASP A 1 203 ? -4.258 8.587 -16.095 1.00 28.59 203 ASP A C 1
ATOM 1636 O O . ASP A 1 203 ? -3.264 9.100 -16.608 1.00 28.59 203 ASP A O 1
ATOM 1640 N N . GLY A 1 204 ? -4.499 7.275 -16.179 1.00 29.42 204 GLY A N 1
ATOM 1641 C CA . GLY A 1 204 ? -3.799 6.412 -17.133 1.00 29.42 204 GLY A CA 1
ATOM 1642 C C . GLY A 1 204 ? -3.289 5.096 -16.562 1.00 29.42 204 GLY A C 1
ATOM 1643 O O . GLY A 1 204 ? -2.087 4.896 -16.441 1.00 29.42 204 GLY A O 1
ATOM 1644 N N . GLY A 1 205 ? -4.202 4.157 -16.300 1.00 29.25 205 GLY A N 1
ATOM 1645 C CA . GLY A 1 205 ? -3.899 2.723 -16.357 1.00 29.25 205 GLY A CA 1
ATOM 1646 C C . GLY A 1 205 ? -2.904 2.194 -15.320 1.00 29.25 205 GLY A C 1
ATOM 1647 O O . GLY A 1 205 ? -1.844 1.692 -15.680 1.00 29.25 205 GLY A O 1
ATOM 1648 N N . GLY A 1 206 ? -3.274 2.212 -14.040 1.00 26.45 206 GLY A N 1
ATOM 1649 C CA . GLY A 1 206 ? -2.563 1.495 -12.979 1.00 26.45 206 GLY A CA 1
ATOM 1650 C C . GLY A 1 206 ? -3.511 0.571 -12.224 1.00 26.45 206 GLY A C 1
ATOM 1651 O O . GLY A 1 206 ? -4.247 1.016 -11.351 1.00 26.45 206 GLY A O 1
ATOM 1652 N N . ALA A 1 207 ? -3.528 -0.714 -12.580 1.00 27.05 207 ALA A N 1
ATOM 1653 C CA . ALA A 1 207 ? -4.311 -1.727 -11.882 1.00 27.05 207 ALA A CA 1
ATOM 1654 C C . ALA A 1 207 ? -3.664 -2.088 -10.533 1.00 27.05 207 ALA A C 1
ATOM 1656 O O . ALA A 1 207 ? -2.465 -2.365 -10.471 1.00 27.05 207 ALA A O 1
ATOM 1657 N N . ILE A 1 208 ? -4.472 -2.167 -9.474 1.00 31.06 208 ILE A N 1
ATOM 1658 C CA . ILE A 1 208 ? -4.108 -2.901 -8.259 1.00 31.06 208 ILE A CA 1
ATOM 1659 C C . ILE A 1 208 ? -4.230 -4.388 -8.605 1.00 31.06 208 ILE A C 1
ATOM 1661 O O . ILE A 1 208 ? -5.315 -4.870 -8.932 1.00 31.06 208 ILE A O 1
ATOM 1665 N N . LEU A 1 209 ? -3.104 -5.103 -8.586 1.00 27.75 209 LEU A N 1
ATOM 1666 C CA . LEU A 1 209 ? -3.095 -6.558 -8.682 1.00 27.75 209 LEU A CA 1
ATOM 1667 C C . LEU A 1 209 ? -3.241 -7.103 -7.257 1.00 27.75 209 LEU A C 1
ATOM 1669 O O . LEU A 1 209 ? -2.308 -7.003 -6.464 1.00 27.75 209 LEU A O 1
ATOM 1673 N N . ILE A 1 210 ? -4.423 -7.622 -6.941 1.00 25.98 210 ILE A N 1
ATOM 1674 C CA . ILE A 1 210 ? -4.707 -8.332 -5.691 1.00 25.98 210 ILE A CA 1
ATOM 1675 C C . ILE A 1 210 ? -4.450 -9.818 -5.959 1.00 25.98 210 ILE A C 1
ATOM 1677 O O . ILE A 1 210 ? -4.975 -10.345 -6.947 1.00 25.98 210 ILE A O 1
ATOM 1681 N N . PHE A 1 211 ? -3.594 -10.448 -5.150 1.00 26.06 211 PHE A N 1
ATOM 1682 C CA . PHE A 1 211 ? -3.331 -11.890 -5.193 1.00 26.06 211 PHE A CA 1
ATOM 1683 C C . PHE A 1 211 ? -4.352 -12.653 -4.353 1.00 26.06 211 PHE A C 1
ATOM 1685 O O . PHE A 1 211 ? -4.750 -12.115 -3.301 1.00 26.06 211 PHE A O 1
#

Organism: Hymenolepis diminuta (NCBI:txid6216)

Foldseek 3Di:
DDDDPPPPPPPPPDADADFPVPDDPDDGHHDFDFPDKDPWDDDPDRGTDIDTDGDGPVPPPPADAPQRDDAQFWHKHKWFFFKKFAADVVPFLKIKTWTARDQDDPVRQFADALDAQVPDPDRGDPVRMAGDPVSCVVQVDDNGDPTGGRTAIAIAHDVRSVVCPVDHGGFMFMDGGWGKHFDDDPVDPDPRDNIHTYDDPDDDDDDGDGD

InterPro domains:
  IPR012340 Nucleic acid-binding, OB-fold [G3DSA:2.40.50.140] (64-195)
  IPR012340 Nucleic acid-binding, OB-fold [SSF50249] (64-182)
  IPR028389 Protection of telomeres protein 1 [PTHR14513] (55-184)
  IPR032042 Protection of telomeres protein 1, ssDNA-binding domain [PF16686] (66-183)